Protein AF-A0A0M3DFN5-F1 (afdb_monomer)

Organism: NCBI:txid1629550

Solvent-accessible surface area (backbone atoms only — not comparable to full-atom values): 13882 Å² total; per-residue (Å²): 107,72,70,54,53,53,50,55,55,68,69,44,88,51,69,64,60,41,51,48,49,51,25,53,50,50,21,76,74,67,70,46,58,65,33,54,44,58,42,45,77,72,68,58,91,53,45,41,86,76,53,48,67,67,60,50,54,56,47,66,74,70,55,61,88,81,46,43,33,33,33,40,29,71,48,73,54,15,54,51,49,50,52,51,39,44,76,70,75,40,79,72,68,32,29,30,23,90,65,46,84,50,36,84,77,48,100,54,53,42,35,38,62,68,53,56,53,66,79,35,74,88,50,55,62,36,37,36,46,21,39,46,92,54,29,70,63,51,52,51,53,42,45,78,72,69,48,56,72,94,36,54,42,54,46,31,68,67,61,78,47,62,99,58,44,68,92,84,43,88,82,56,50,68,44,78,45,76,36,88,63,31,56,58,35,64,64,58,49,48,47,47,76,62,17,72,71,24,41,36,41,32,31,22,69,50,68,71,35,36,50,41,31,51,53,46,38,64,76,68,62,46,83,53,48,47,79,43,45,66,80,72,53,82,57,57,71,70,62,55,71,78,72,121

pLDDT: mean 88.23, std 10.34, range [49.59, 97.88]

Nearest PDB structures (foldseek):
  3e05-assembly1_A  TM=7.909E-01  e=3.051E-02  Geobacter metallireducens GS-15
  3mgg-assembly1_A  TM=6.264E-01  e=3.631E-03  Methanosarcina mazei
  3e05-assembly2_C  TM=7.198E-01  e=4.173E-02  Geobacter metallireducens GS-15
  5kn4-assembly1_B  TM=6.553E-01  e=1.352E-02  Thalictrum flavum subsp. glaucum
  3dh0-assembly1_A  TM=6.974E-01  e=6.886E-02  Aquifex aeolicus

Structure (mmCIF, N/CA/C/O backbone):
data_AF-A0A0M3DFN5-F1
#
_entry.id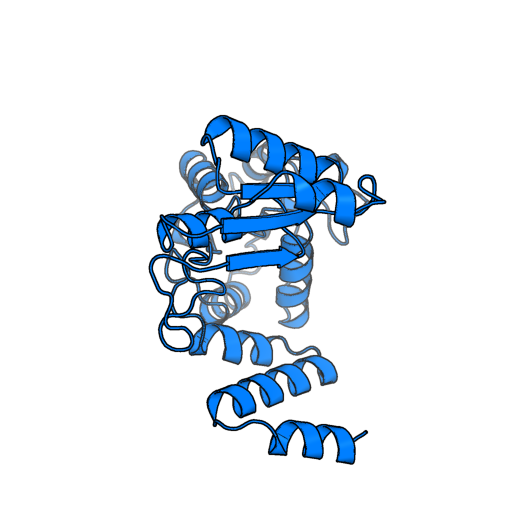   AF-A0A0M3DFN5-F1
#
loop_
_atom_site.group_PDB
_atom_site.id
_atom_site.type_symbol
_atom_site.label_atom_id
_atom_site.label_alt_id
_atom_site.label_comp_id
_atom_site.label_asym_id
_atom_site.label_entity_id
_atom_site.label_seq_id
_atom_site.pdbx_PDB_ins_code
_atom_site.Cartn_x
_atom_site.Cartn_y
_atom_site.Cartn_z
_atom_site.occupancy
_atom_site.B_iso_or_equiv
_atom_site.auth_seq_id
_atom_site.auth_comp_id
_atom_site.auth_asym_id
_atom_site.auth_atom_id
_atom_site.pdbx_PDB_model_num
ATOM 1 N N . MET A 1 1 ? 3.569 -31.462 -6.280 1.00 82.50 1 MET A N 1
ATOM 2 C CA . MET A 1 1 ? 3.393 -30.393 -5.273 1.00 82.50 1 MET A CA 1
ATOM 3 C C . MET A 1 1 ? 4.614 -30.231 -4.367 1.00 82.50 1 MET A C 1
ATOM 5 O O . MET A 1 1 ? 5.357 -29.294 -4.600 1.00 82.50 1 MET A O 1
ATOM 9 N N . ILE A 1 2 ? 4.902 -31.119 -3.398 1.00 91.50 2 ILE A N 1
ATOM 10 C CA . ILE A 1 2 ? 6.076 -30.940 -2.501 1.00 91.50 2 ILE A CA 1
ATOM 11 C C . ILE A 1 2 ? 7.403 -30.938 -3.277 1.00 91.50 2 ILE A C 1
ATOM 13 O O . ILE A 1 2 ? 8.203 -30.025 -3.118 1.00 91.50 2 ILE A O 1
ATOM 17 N N . LYS A 1 3 ? 7.596 -31.894 -4.197 1.00 94.94 3 LYS A N 1
ATOM 18 C CA . LYS A 1 3 ? 8.794 -31.951 -5.057 1.00 94.94 3 LYS A CA 1
ATOM 19 C C . LYS A 1 3 ? 8.989 -30.689 -5.909 1.00 94.94 3 LYS A C 1
ATOM 21 O O . LYS A 1 3 ? 10.120 -30.303 -6.179 1.00 94.94 3 LYS A O 1
ATOM 26 N N . ASP A 1 4 ? 7.898 -30.041 -6.317 1.00 95.50 4 ASP A N 1
ATOM 27 C CA . ASP A 1 4 ? 7.959 -28.807 -7.106 1.00 95.50 4 ASP A CA 1
ATOM 28 C C . ASP A 1 4 ? 8.393 -27.622 -6.237 1.00 95.50 4 ASP A C 1
ATOM 30 O O . ASP A 1 4 ? 9.232 -26.833 -6.665 1.00 95.50 4 ASP A O 1
ATOM 34 N N . LEU A 1 5 ? 7.889 -27.538 -4.999 1.00 95.06 5 LEU A N 1
ATOM 35 C CA . LEU A 1 5 ? 8.304 -26.530 -4.017 1.00 95.06 5 LEU A CA 1
ATOM 36 C C . LEU A 1 5 ? 9.780 -26.691 -3.634 1.00 95.06 5 LEU A C 1
ATOM 38 O O . LEU A 1 5 ? 10.516 -25.709 -3.604 1.00 95.06 5 LEU A O 1
ATOM 42 N N . GLU A 1 6 ? 10.235 -27.926 -3.411 1.00 95.12 6 GLU A N 1
ATOM 43 C CA . GLU A 1 6 ? 11.650 -28.221 -3.163 1.00 95.12 6 GLU A CA 1
ATOM 44 C C . GLU A 1 6 ? 12.529 -27.829 -4.351 1.00 95.12 6 GLU A C 1
ATOM 46 O O . GLU A 1 6 ? 13.610 -27.270 -4.161 1.00 95.12 6 GLU A O 1
ATOM 51 N N . ARG A 1 7 ? 12.069 -28.103 -5.579 1.00 96.62 7 ARG A N 1
ATOM 52 C CA . ARG A 1 7 ? 12.782 -27.711 -6.797 1.00 96.62 7 ARG A CA 1
ATOM 53 C C . ARG A 1 7 ? 12.938 -26.195 -6.872 1.00 96.62 7 ARG A C 1
ATOM 55 O O . ARG A 1 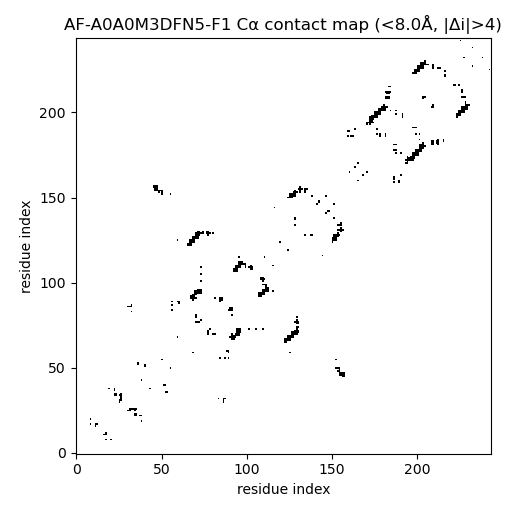7 ? 14.057 -25.734 -7.059 1.00 96.62 7 ARG A O 1
ATOM 62 N N . VAL A 1 8 ? 11.855 -25.435 -6.680 1.00 95.69 8 VAL A N 1
ATOM 63 C CA . VAL A 1 8 ? 11.902 -23.962 -6.673 1.00 95.69 8 VAL A CA 1
ATOM 64 C C . VAL A 1 8 ? 12.859 -23.459 -5.593 1.00 95.69 8 VAL A C 1
ATOM 66 O O . VAL A 1 8 ? 13.757 -22.683 -5.900 1.00 95.69 8 VAL A O 1
ATOM 69 N N . TYR A 1 9 ? 12.739 -23.957 -4.360 1.00 96.44 9 TYR A N 1
ATOM 70 C CA . TYR A 1 9 ? 13.593 -23.545 -3.243 1.00 96.44 9 TYR A CA 1
ATOM 71 C C . TYR A 1 9 ? 15.088 -23.777 -3.514 1.00 96.44 9 TYR A C 1
ATOM 73 O O . TYR A 1 9 ? 15.925 -22.938 -3.181 1.00 96.44 9 TYR A O 1
ATOM 81 N N . ARG A 1 10 ? 15.439 -24.905 -4.145 1.00 95.94 10 ARG A N 1
ATOM 82 C CA . ARG A 1 10 ? 16.828 -25.226 -4.513 1.00 95.94 10 ARG A CA 1
ATOM 83 C C . ARG A 1 10 ? 17.377 -24.342 -5.633 1.00 95.94 10 ARG A C 1
ATOM 85 O O . ARG A 1 10 ? 18.591 -24.191 -5.707 1.00 95.94 10 ARG A O 1
ATOM 92 N N . CYS A 1 11 ? 16.517 -23.781 -6.483 1.00 96.75 11 CYS A N 1
ATOM 93 C CA . CYS A 1 11 ? 16.918 -22.859 -7.548 1.00 96.75 11 CYS A CA 1
ATOM 94 C C . CYS A 1 11 ? 17.204 -21.436 -7.046 1.00 96.75 11 CYS A C 1
ATOM 96 O O . CYS A 1 11 ? 17.828 -20.669 -7.770 1.00 96.75 11 CYS A O 1
ATOM 98 N N . LEU A 1 12 ? 16.767 -21.074 -5.836 1.00 96.38 12 LEU A N 1
ATOM 99 C CA . LEU A 1 12 ? 17.070 -19.771 -5.245 1.00 96.38 12 LEU A CA 1
ATOM 100 C C . LEU A 1 12 ? 18.551 -19.726 -4.836 1.00 96.38 12 LEU A C 1
ATOM 102 O O . LEU A 1 12 ? 19.035 -20.615 -4.128 1.00 96.38 12 LEU A O 1
ATOM 106 N N . CYS A 1 13 ? 19.274 -18.710 -5.302 1.00 92.81 13 CYS A N 1
ATOM 107 C CA . CYS A 1 13 ? 20.729 -18.635 -5.163 1.00 92.81 13 CYS A CA 1
ATOM 108 C C . CYS A 1 13 ? 21.167 -18.240 -3.748 1.00 92.81 13 CYS A C 1
ATOM 110 O O . CYS A 1 13 ? 22.063 -18.862 -3.178 1.00 92.81 13 CYS A O 1
ATOM 112 N N . ASP A 1 14 ? 20.523 -17.231 -3.173 1.00 92.50 14 ASP A N 1
ATOM 113 C CA . ASP A 1 14 ? 20.918 -16.601 -1.916 1.00 92.50 14 ASP A CA 1
ATOM 114 C C . ASP A 1 14 ? 19.974 -16.952 -0.746 1.00 92.50 14 ASP A C 1
ATOM 116 O O . ASP A 1 14 ? 18.916 -17.571 -0.913 1.00 92.50 14 ASP A O 1
ATOM 120 N N . LEU A 1 15 ? 20.407 -16.621 0.475 1.00 94.12 15 LEU A N 1
ATOM 121 C CA . LEU A 1 15 ? 19.648 -16.890 1.702 1.00 94.12 15 LEU A CA 1
ATOM 122 C C . LEU A 1 15 ? 18.411 -15.996 1.828 1.00 94.12 15 LEU A C 1
ATOM 124 O O . LEU A 1 15 ? 17.386 -16.460 2.319 1.00 94.12 15 LEU A O 1
ATOM 128 N N . GLU A 1 16 ? 18.487 -14.752 1.365 1.00 93.38 16 GLU A N 1
ATOM 129 C CA . GLU A 1 16 ? 17.394 -13.785 1.452 1.00 93.38 16 GLU A CA 1
ATOM 130 C C . GLU A 1 16 ? 16.192 -14.235 0.617 1.00 93.38 16 GLU A C 1
ATOM 132 O O . GLU A 1 16 ? 15.099 -14.418 1.153 1.00 93.38 16 GLU A O 1
ATOM 137 N N . SER A 1 17 ? 16.406 -14.562 -0.654 1.00 93.56 17 SER A N 1
ATOM 138 C CA . SER A 1 17 ? 15.399 -15.122 -1.553 1.00 93.56 17 SER A CA 1
ATOM 139 C C . SER A 1 17 ? 14.749 -16.381 -0.967 1.00 93.56 17 SER A C 1
ATOM 141 O O . SER A 1 17 ? 13.530 -16.558 -1.044 1.00 93.56 17 SER A O 1
ATOM 143 N N . LYS A 1 18 ? 15.543 -17.260 -0.335 1.00 96.38 18 LYS A N 1
ATOM 144 C CA . LYS A 1 18 ? 15.046 -18.475 0.335 1.00 96.38 18 LYS A CA 1
ATOM 145 C C . LYS A 1 18 ? 14.162 -18.157 1.535 1.00 96.38 18 LYS A C 1
ATOM 147 O O . LYS A 1 18 ?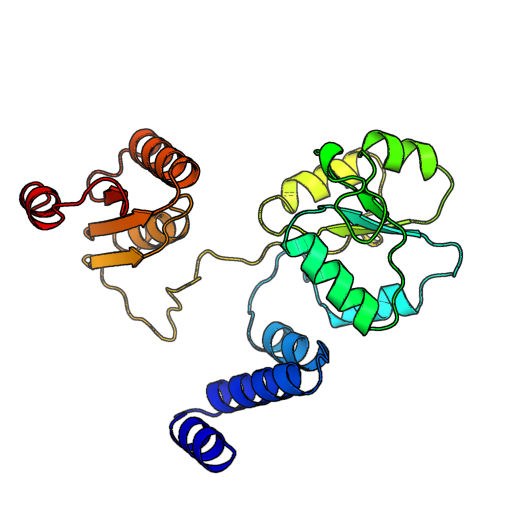 13.122 -18.795 1.702 1.00 96.38 18 LYS A O 1
ATOM 152 N N . GLU A 1 19 ? 14.552 -17.198 2.364 1.00 96.50 19 GLU A N 1
ATOM 153 C CA . GLU A 1 19 ? 13.768 -16.767 3.521 1.00 96.50 19 GLU A CA 1
ATOM 154 C C . GLU A 1 19 ? 12.459 -16.087 3.104 1.00 96.50 19 GLU A C 1
ATOM 156 O O . GLU A 1 19 ? 11.404 -16.404 3.663 1.00 96.50 19 GLU A O 1
ATOM 161 N N . ILE A 1 20 ? 12.497 -15.220 2.087 1.00 95.69 20 ILE A N 1
ATOM 162 C CA . ILE A 1 20 ? 11.305 -14.585 1.507 1.00 95.69 20 ILE A CA 1
ATOM 163 C C . ILE A 1 20 ? 10.348 -15.653 0.975 1.00 95.69 20 ILE A C 1
ATOM 165 O O . ILE A 1 20 ? 9.158 -15.644 1.303 1.00 95.69 20 ILE A O 1
ATOM 169 N N . PHE A 1 21 ? 10.861 -16.620 0.208 1.00 96.69 21 PHE A N 1
ATOM 170 C CA . PHE A 1 21 ? 10.056 -17.711 -0.337 1.00 96.69 21 PHE A CA 1
ATOM 171 C C . PHE A 1 21 ? 9.384 -18.543 0.761 1.00 96.69 21 PHE A C 1
ATOM 173 O O . PHE A 1 21 ? 8.183 -18.802 0.683 1.00 96.69 21 PHE A O 1
ATOM 180 N N . LEU A 1 22 ? 10.125 -18.941 1.800 1.00 96.81 22 LEU A N 1
ATOM 181 C CA . LEU A 1 22 ? 9.575 -19.742 2.897 1.00 96.81 22 LEU A CA 1
ATOM 182 C C . LEU A 1 22 ? 8.521 -18.977 3.701 1.00 96.81 22 LEU A C 1
ATOM 184 O O . LEU A 1 22 ? 7.480 -19.545 4.029 1.00 96.81 22 LEU A O 1
ATOM 188 N N . ASN A 1 23 ? 8.746 -17.694 3.993 1.00 97.06 23 ASN A N 1
ATOM 189 C CA . ASN A 1 23 ? 7.738 -16.862 4.647 1.00 97.06 23 ASN A CA 1
ATOM 190 C C . ASN A 1 23 ? 6.479 -16.730 3.773 1.00 97.06 23 ASN A C 1
ATOM 192 O O . ASN A 1 23 ? 5.369 -16.957 4.255 1.00 97.06 23 ASN A O 1
ATOM 196 N N . ARG A 1 24 ? 6.629 -16.463 2.468 1.00 96.12 24 ARG A N 1
ATOM 197 C CA . ARG A 1 24 ? 5.483 -16.364 1.552 1.00 96.12 24 ARG A CA 1
ATOM 198 C C . ARG A 1 24 ? 4.717 -17.682 1.437 1.00 96.12 24 ARG A C 1
ATOM 200 O O . ARG A 1 24 ? 3.488 -17.671 1.416 1.00 96.12 24 ARG A O 1
ATOM 207 N N . LEU A 1 25 ? 5.421 -18.812 1.400 1.00 95.75 25 LEU A N 1
ATOM 208 C CA . LEU A 1 25 ? 4.809 -20.139 1.391 1.00 95.75 25 LEU A CA 1
ATOM 209 C C . LEU A 1 25 ? 4.030 -20.406 2.685 1.00 95.75 25 LEU A C 1
ATOM 211 O O . LEU A 1 25 ? 2.883 -20.842 2.623 1.00 95.75 25 LEU A O 1
ATOM 215 N N . ASN A 1 26 ? 4.618 -20.104 3.846 1.00 95.56 26 ASN A N 1
ATOM 216 C CA . ASN A 1 26 ? 3.945 -20.265 5.133 1.00 95.56 26 ASN A CA 1
ATOM 217 C C . ASN A 1 26 ? 2.696 -19.385 5.243 1.00 95.56 26 ASN A C 1
ATOM 219 O O . ASN A 1 26 ? 1.662 -19.865 5.707 1.00 95.56 26 ASN A O 1
ATOM 223 N N . TYR A 1 27 ? 2.748 -18.138 4.764 1.00 93.12 27 TYR A N 1
ATOM 224 C CA . TYR A 1 27 ? 1.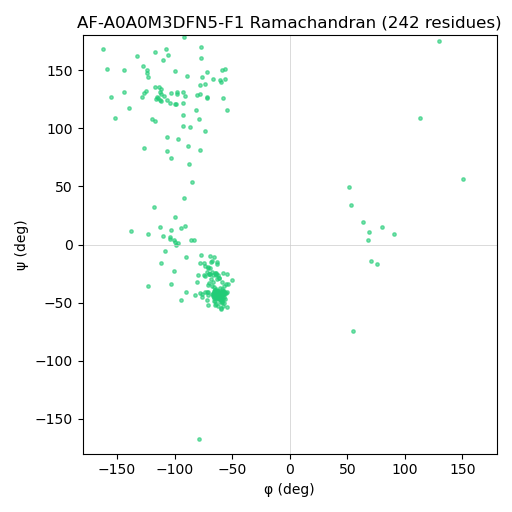563 -17.286 4.666 1.00 93.12 27 TYR A CA 1
ATOM 225 C C . TYR A 1 27 ? 0.480 -17.925 3.789 1.00 93.12 27 TYR A C 1
ATOM 227 O O . TYR A 1 27 ? -0.656 -18.051 4.227 1.00 93.12 27 TYR A O 1
ATOM 235 N N . ASN A 1 28 ? 0.825 -18.404 2.590 1.00 92.19 28 ASN A N 1
ATOM 236 C CA . ASN A 1 28 ? -0.154 -19.017 1.686 1.00 92.19 28 ASN A CA 1
ATOM 237 C C . ASN A 1 28 ? -0.826 -20.271 2.282 1.00 92.19 28 ASN A C 1
ATOM 239 O O . ASN A 1 28 ? -1.958 -20.580 1.923 1.00 92.19 28 ASN A O 1
ATOM 243 N N . ILE A 1 29 ? -0.137 -21.002 3.166 1.00 92.69 29 ILE A N 1
ATOM 244 C CA . ILE A 1 29 ? -0.679 -22.195 3.836 1.00 92.69 29 ILE A CA 1
ATOM 245 C C . ILE A 1 29 ? -1.542 -21.817 5.045 1.00 92.69 29 ILE A C 1
ATOM 247 O O . ILE A 1 29 ? -2.584 -22.425 5.274 1.00 92.69 29 ILE A O 1
ATOM 251 N N . THR A 1 30 ? -1.084 -20.859 5.849 1.00 91.06 30 THR A N 1
ATOM 252 C CA . THR A 1 30 ? -1.656 -20.584 7.179 1.00 91.06 30 THR A CA 1
ATOM 253 C C . THR A 1 30 ? -2.603 -19.387 7.207 1.00 91.06 30 THR A C 1
ATOM 255 O O . THR A 1 30 ? -3.413 -19.280 8.122 1.00 91.06 30 THR A O 1
ATOM 258 N N . GLY A 1 31 ? -2.484 -18.468 6.247 1.00 84.94 31 GLY A N 1
ATOM 259 C CA . GLY A 1 31 ? -3.091 -17.137 6.290 1.00 84.94 31 GLY A CA 1
ATOM 260 C C . GLY A 1 31 ? -2.493 -16.211 7.359 1.00 84.94 31 GLY A C 1
ATOM 261 O O . GLY A 1 31 ? -2.980 -15.097 7.532 1.00 84.94 31 GLY A O 1
ATOM 262 N N . ASP A 1 32 ? -1.458 -16.646 8.088 1.00 85.25 32 ASP A N 1
ATOM 263 C CA . ASP A 1 32 ? -0.889 -15.895 9.206 1.00 85.25 32 ASP A CA 1
ATOM 264 C C . ASP A 1 32 ? 0.017 -14.771 8.693 1.00 85.25 32 ASP A C 1
ATOM 266 O O . ASP A 1 32 ? 1.122 -14.996 8.183 1.00 85.25 32 ASP A O 1
ATOM 270 N N . PHE A 1 33 ? -0.457 -13.535 8.833 1.00 85.88 33 PHE A N 1
ATOM 271 C CA . PHE A 1 33 ? 0.238 -12.352 8.339 1.00 85.88 33 PHE A CA 1
ATOM 272 C C . PHE A 1 33 ? 1.594 -12.099 8.993 1.00 85.88 33 PHE A C 1
ATOM 274 O O . PHE A 1 33 ? 2.395 -11.386 8.391 1.00 85.88 33 PHE A O 1
ATOM 281 N N . LYS A 1 34 ? 1.922 -12.733 10.130 1.00 85.06 34 LYS A N 1
ATOM 282 C CA . LYS A 1 34 ? 3.260 -12.603 10.731 1.00 85.06 34 LYS A CA 1
ATOM 283 C C . LYS A 1 34 ? 4.376 -12.948 9.743 1.00 85.06 34 LYS A C 1
ATOM 285 O O . LYS A 1 34 ? 5.437 -12.341 9.780 1.00 85.06 34 LYS A O 1
ATOM 290 N N . TYR A 1 35 ? 4.143 -13.902 8.835 1.00 91.38 35 TYR A N 1
ATOM 291 C CA . TYR A 1 35 ? 5.142 -14.288 7.840 1.00 91.38 35 TYR A CA 1
ATOM 292 C C . TYR A 1 35 ? 5.351 -13.193 6.787 1.00 91.38 35 TYR A C 1
ATOM 294 O O . TYR A 1 35 ? 6.469 -13.002 6.320 1.00 91.38 35 TYR A O 1
ATOM 302 N N . ILE A 1 36 ? 4.306 -12.440 6.436 1.00 89.50 36 ILE A N 1
ATOM 303 C CA . ILE A 1 36 ? 4.444 -11.262 5.573 1.00 89.50 36 ILE A CA 1
ATOM 304 C C . ILE A 1 36 ? 5.148 -10.136 6.331 1.00 89.50 36 ILE A C 1
ATOM 306 O O . ILE A 1 36 ? 6.075 -9.544 5.786 1.00 89.50 36 ILE A O 1
ATOM 310 N N . SER A 1 37 ? 4.787 -9.896 7.596 1.00 83.69 37 SER A N 1
ATOM 311 C CA . SER A 1 37 ? 5.472 -8.913 8.444 1.00 83.69 37 SER A CA 1
ATOM 312 C C . SER A 1 37 ? 6.966 -9.216 8.574 1.00 83.69 37 SER A C 1
ATOM 314 O O . SER A 1 37 ? 7.766 -8.316 8.375 1.00 83.69 37 SER A O 1
ATOM 316 N N . ASN A 1 38 ? 7.366 -10.481 8.752 1.00 88.12 38 ASN A N 1
ATOM 317 C CA . ASN A 1 38 ? 8.781 -10.877 8.772 1.00 88.12 38 ASN A CA 1
ATOM 318 C C . ASN A 1 38 ? 9.541 -10.481 7.495 1.00 88.12 38 ASN A C 1
ATOM 320 O O . ASN A 1 38 ? 10.727 -10.169 7.567 1.00 88.12 38 ASN A O 1
ATOM 324 N N . ILE A 1 39 ? 8.885 -10.532 6.328 1.00 90.12 39 ILE A N 1
ATOM 325 C CA . ILE A 1 39 ? 9.488 -10.091 5.063 1.00 90.12 39 ILE A CA 1
ATOM 326 C C . ILE A 1 39 ? 9.604 -8.566 5.065 1.00 90.12 39 ILE A C 1
ATOM 328 O O . ILE A 1 39 ? 10.682 -8.030 4.821 1.00 90.12 39 ILE A O 1
ATOM 332 N N . VAL A 1 40 ? 8.499 -7.875 5.351 1.00 84.50 40 VAL A N 1
ATOM 333 C CA . VAL A 1 40 ? 8.424 -6.411 5.287 1.00 84.50 40 VAL A CA 1
ATOM 334 C C . VAL A 1 40 ? 9.383 -5.769 6.287 1.00 84.50 40 VAL A C 1
ATOM 336 O O . VAL A 1 40 ? 10.236 -4.986 5.886 1.00 84.50 40 VAL A O 1
ATOM 339 N N . ASP A 1 41 ? 9.308 -6.152 7.561 1.00 80.31 41 ASP A N 1
ATOM 340 C CA . ASP A 1 41 ? 10.096 -5.559 8.646 1.00 80.31 41 ASP A CA 1
ATOM 341 C C . ASP A 1 41 ? 11.608 -5.799 8.472 1.00 80.31 41 ASP A C 1
ATOM 343 O O . ASP A 1 41 ? 12.417 -5.011 8.962 1.00 80.31 41 ASP A O 1
ATOM 347 N N . LYS A 1 42 ? 12.009 -6.873 7.773 1.00 85.50 42 LYS A N 1
ATOM 348 C CA . LYS A 1 42 ? 13.422 -7.206 7.542 1.00 85.50 42 LYS A CA 1
ATOM 349 C C . LYS A 1 42 ? 13.999 -6.579 6.272 1.00 85.50 42 LYS A C 1
ATOM 351 O O . LYS A 1 42 ? 15.152 -6.153 6.296 1.00 85.50 42 LYS A O 1
ATOM 356 N N . TYR A 1 43 ? 13.241 -6.558 5.176 1.00 83.62 43 TYR A N 1
ATOM 357 C CA . TYR A 1 43 ? 13.779 -6.252 3.842 1.00 83.62 43 TYR A CA 1
ATOM 358 C C . TYR A 1 43 ? 13.295 -4.923 3.255 1.00 83.62 43 TYR A C 1
ATOM 360 O O . TYR A 1 43 ? 13.918 -4.401 2.331 1.00 83.62 43 TYR A O 1
ATOM 368 N N . VAL A 1 44 ? 12.227 -4.325 3.788 1.00 78.31 44 VAL A N 1
ATOM 369 C CA . VAL A 1 44 ? 11.751 -3.017 3.320 1.00 78.31 44 VAL A CA 1
ATOM 370 C C . VAL A 1 44 ? 12.498 -1.922 4.079 1.00 78.31 44 VAL A C 1
ATOM 372 O O . VAL A 1 44 ? 12.211 -1.615 5.231 1.00 78.31 44 VAL A O 1
ATOM 375 N N . GLN A 1 45 ? 13.499 -1.336 3.419 1.00 61.53 45 GLN A N 1
ATOM 376 C CA . GLN A 1 45 ? 14.497 -0.470 4.058 1.00 61.53 45 GLN A CA 1
ATOM 377 C C . GLN A 1 45 ? 13.958 0.900 4.510 1.00 61.53 45 GLN A C 1
ATOM 379 O O . GLN A 1 45 ? 14.592 1.550 5.344 1.00 61.53 45 GLN A O 1
ATOM 384 N N . LYS A 1 46 ? 12.826 1.374 3.965 1.00 63.66 46 LYS A N 1
ATOM 385 C CA . LYS A 1 46 ? 12.272 2.707 4.257 1.00 63.66 46 LYS A CA 1
ATOM 386 C C . LYS A 1 46 ? 10.751 2.748 4.113 1.00 63.66 46 LYS A C 1
ATOM 388 O O . LYS A 1 46 ? 10.219 2.769 3.006 1.00 63.66 46 LYS A O 1
ATOM 393 N N . ILE A 1 47 ? 10.066 2.847 5.244 1.00 63.34 47 ILE A N 1
ATOM 394 C CA . ILE A 1 47 ? 8.670 3.285 5.310 1.00 63.34 47 ILE A CA 1
ATOM 395 C C . ILE A 1 47 ? 8.682 4.640 6.016 1.00 63.34 47 ILE A C 1
ATOM 397 O O . ILE A 1 47 ? 9.369 4.804 7.033 1.00 63.34 47 ILE A O 1
ATOM 401 N N . SER A 1 48 ? 7.967 5.630 5.482 1.00 59.66 48 SER A N 1
ATOM 402 C CA . SER A 1 48 ? 7.831 6.919 6.158 1.00 59.66 48 SER A CA 1
ATOM 403 C C . SER A 1 48 ? 7.253 6.728 7.572 1.00 59.66 48 SER A C 1
ATOM 405 O O . SER A 1 48 ? 6.549 5.760 7.866 1.00 59.66 48 SER A O 1
ATOM 407 N N . ASN A 1 49 ? 7.604 7.628 8.495 1.00 59.97 49 ASN A N 1
ATOM 408 C CA . ASN A 1 49 ? 7.143 7.623 9.893 1.00 59.97 49 ASN A CA 1
ATOM 409 C C . ASN A 1 49 ? 7.550 6.422 10.771 1.00 59.97 49 ASN A C 1
ATOM 411 O O . ASN A 1 49 ? 6.960 6.233 11.835 1.00 59.97 49 ASN A O 1
ATOM 415 N N . ASN A 1 50 ? 8.581 5.645 10.403 1.00 66.94 50 ASN A N 1
ATOM 416 C CA . ASN A 1 50 ? 9.044 4.479 11.182 1.00 66.94 50 ASN A CA 1
ATOM 417 C C . ASN A 1 50 ? 7.906 3.486 11.502 1.00 66.94 50 ASN A C 1
ATOM 419 O O . ASN A 1 50 ? 7.879 2.883 12.588 1.00 66.94 50 ASN A O 1
ATOM 423 N N . PHE A 1 51 ? 6.947 3.362 10.578 1.00 75.94 51 PHE A N 1
ATOM 424 C CA . PHE A 1 51 ? 5.828 2.442 10.710 1.00 75.94 51 PHE A CA 1
ATOM 425 C C . PHE A 1 51 ? 6.331 1.000 10.826 1.00 75.94 51 PHE A C 1
ATOM 427 O O . PHE A 1 51 ? 7.281 0.597 10.160 1.00 75.94 51 PHE A O 1
ATOM 434 N N . SER A 1 52 ? 5.693 0.231 11.703 1.00 77.81 52 SER A N 1
ATOM 435 C CA . SER A 1 52 ? 5.994 -1.179 11.930 1.00 77.81 52 SER A CA 1
ATOM 436 C C . SER A 1 52 ? 4.692 -1.910 12.209 1.00 77.81 52 SER A C 1
ATOM 438 O O . SER A 1 52 ? 3.898 -1.485 13.059 1.00 77.81 52 SER A O 1
ATOM 440 N N . TRP A 1 53 ? 4.497 -3.027 11.512 1.00 80.06 53 TRP A N 1
ATOM 441 C CA . TRP A 1 53 ? 3.328 -3.882 11.688 1.00 80.06 53 TRP A CA 1
ATOM 442 C C . TRP A 1 53 ? 3.261 -4.456 13.100 1.00 80.06 53 TRP A C 1
ATOM 444 O O . TRP A 1 53 ? 2.196 -4.463 13.715 1.00 80.06 53 TRP A O 1
ATOM 454 N N . GLU A 1 54 ? 4.405 -4.855 13.657 1.00 80.19 54 GLU A N 1
ATOM 455 C CA . GLU A 1 54 ? 4.504 -5.311 15.042 1.00 80.19 54 GLU A CA 1
ATOM 456 C C . GLU A 1 54 ? 4.062 -4.220 16.031 1.00 80.19 54 GLU A C 1
ATOM 458 O O . GLU A 1 54 ? 3.257 -4.478 16.933 1.00 80.19 54 GLU A O 1
ATOM 463 N N . LYS A 1 55 ? 4.519 -2.973 15.846 1.00 80.81 55 LYS A N 1
ATOM 464 C CA . LYS A 1 55 ? 4.103 -1.846 16.700 1.00 80.81 55 LYS A CA 1
ATOM 465 C C . LYS A 1 55 ? 2.605 -1.569 16.589 1.00 80.81 55 LYS A C 1
ATOM 467 O O . LYS A 1 55 ? 1.955 -1.383 17.614 1.00 80.81 55 LYS A O 1
ATOM 472 N N . LEU A 1 56 ? 2.053 -1.581 15.374 1.00 85.94 56 LEU A N 1
ATOM 473 C CA . LEU A 1 56 ? 0.619 -1.399 15.140 1.00 85.94 56 LEU A CA 1
ATOM 474 C C . LEU A 1 56 ? -0.207 -2.480 15.849 1.00 85.94 56 LEU A C 1
ATOM 476 O O . LEU A 1 56 ? -1.087 -2.172 16.654 1.00 85.94 56 LEU A O 1
ATOM 480 N N . ILE A 1 57 ? 0.100 -3.750 15.576 1.00 87.75 57 ILE A N 1
ATOM 481 C CA . ILE A 1 57 ? -0.637 -4.899 16.110 1.00 87.75 57 ILE A CA 1
ATOM 482 C C . ILE A 1 57 ? -0.499 -4.956 17.634 1.00 87.75 57 ILE A C 1
ATOM 484 O O . ILE A 1 57 ? -1.495 -5.151 18.333 1.00 87.75 57 ILE A O 1
ATOM 488 N N . SER A 1 58 ? 0.709 -4.764 18.174 1.00 86.25 58 SER A N 1
ATOM 489 C CA . SER A 1 58 ? 0.933 -4.763 19.625 1.00 86.25 58 SER A CA 1
ATOM 490 C C . SER A 1 58 ? 0.196 -3.617 20.311 1.00 86.25 58 SER A C 1
ATOM 492 O O . SER A 1 58 ? -0.415 -3.842 21.355 1.00 86.25 58 SER A O 1
ATOM 494 N N . ARG A 1 59 ? 0.169 -2.413 19.724 1.00 87.44 59 ARG A N 1
ATOM 495 C CA . ARG A 1 59 ? -0.639 -1.315 20.252 1.00 87.44 59 ARG A CA 1
ATOM 496 C C . ARG A 1 59 ? -2.107 -1.705 20.277 1.00 87.44 59 ARG A C 1
ATOM 498 O O . ARG A 1 59 ? -2.711 -1.639 21.341 1.00 87.44 59 ARG A O 1
ATOM 505 N N . MET A 1 60 ? -2.661 -2.103 19.133 1.00 90.06 60 MET A N 1
ATOM 506 C CA . MET A 1 60 ? -4.088 -2.397 18.973 1.00 90.06 60 MET A CA 1
ATOM 507 C C . MET A 1 60 ? -4.567 -3.549 19.860 1.00 90.06 60 MET A C 1
ATOM 509 O O . MET A 1 60 ? -5.711 -3.538 20.293 1.00 90.06 60 MET A O 1
ATOM 513 N N . LYS A 1 61 ? -3.703 -4.513 20.194 1.00 90.06 6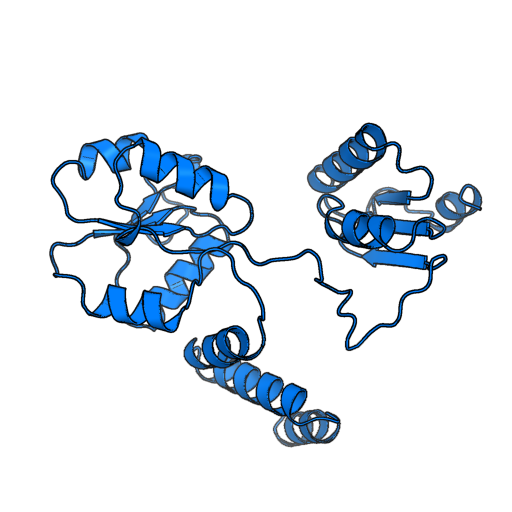1 LYS A N 1
ATOM 514 C CA . LYS A 1 61 ? -4.021 -5.571 21.170 1.00 90.06 61 LYS A CA 1
ATOM 515 C C . LYS A 1 61 ? -4.077 -5.084 22.620 1.00 90.06 61 LYS A C 1
ATOM 517 O O . LYS A 1 61 ? -4.710 -5.734 23.443 1.00 90.06 61 LYS A O 1
ATOM 522 N N . ASN A 1 62 ? -3.401 -3.981 22.934 1.00 89.50 62 ASN A N 1
ATOM 523 C CA . ASN A 1 62 ? -3.257 -3.451 24.291 1.00 89.50 62 ASN A CA 1
ATOM 524 C C . ASN A 1 62 ? -4.038 -2.144 24.517 1.00 89.50 62 ASN A C 1
ATOM 526 O O . ASN A 1 62 ? -3.864 -1.499 25.554 1.00 89.50 62 ASN A O 1
ATOM 530 N N . ILE A 1 63 ? -4.858 -1.699 23.558 1.00 88.38 63 ILE A N 1
ATOM 531 C CA . ILE A 1 63 ? -5.716 -0.532 23.781 1.00 88.38 63 ILE A CA 1
ATOM 532 C C . ILE A 1 63 ? -6.864 -0.886 24.742 1.00 88.38 63 ILE A C 1
ATOM 534 O O . ILE A 1 63 ? -7.340 -2.021 24.740 1.00 88.38 63 ILE A O 1
ATOM 538 N N . PRO A 1 64 ? -7.335 0.074 25.555 1.00 87.19 64 PRO A N 1
ATOM 539 C CA . PRO A 1 64 ? -8.534 -0.109 26.368 1.00 87.19 64 PRO A CA 1
ATOM 540 C C . PRO A 1 64 ? -9.750 -0.498 25.517 1.00 87.19 64 PRO A C 1
ATOM 542 O O . PRO A 1 64 ? -9.918 0.058 24.433 1.00 87.19 64 PRO A O 1
ATOM 545 N N . ASN A 1 65 ? -10.620 -1.379 26.022 1.00 82.81 65 ASN A N 1
ATOM 546 C CA . ASN A 1 65 ? -11.792 -1.894 25.294 1.00 82.81 65 ASN A CA 1
ATOM 547 C C . ASN A 1 65 ? -12.766 -0.801 24.816 1.00 82.81 65 ASN A C 1
ATOM 549 O O . ASN A 1 65 ? -13.511 -1.019 23.867 1.00 82.81 65 ASN A O 1
ATOM 553 N N . GLU A 1 66 ? -12.792 0.365 25.467 1.00 85.69 66 GLU A N 1
ATOM 554 C CA . GLU A 1 66 ? -13.599 1.510 25.036 1.00 85.69 66 GLU A CA 1
ATOM 555 C C . GLU A 1 66 ? -13.000 2.282 23.847 1.00 85.69 66 GLU A C 1
ATOM 557 O O . GLU A 1 66 ? -13.650 3.171 23.296 1.00 85.69 66 GLU A O 1
ATOM 562 N N . THR A 1 67 ? -11.759 1.968 23.467 1.00 89.94 67 THR A N 1
ATOM 563 C CA . THR A 1 67 ? -11.057 2.605 22.351 1.00 89.94 67 THR A CA 1
ATOM 564 C C . THR A 1 67 ? -11.554 2.042 21.039 1.00 89.94 67 THR A C 1
ATOM 566 O O . THR A 1 67 ? -11.581 0.831 20.835 1.00 89.94 67 THR A O 1
ATOM 569 N N . LYS A 1 68 ? -11.908 2.941 20.132 1.00 91.56 68 LYS A N 1
ATOM 570 C CA . LYS A 1 68 ? -12.443 2.583 18.829 1.00 91.56 68 LYS A CA 1
ATOM 571 C C . LYS A 1 68 ? -11.328 2.503 17.799 1.00 91.56 68 LYS A C 1
ATOM 573 O O . LYS A 1 68 ? -10.513 3.421 17.705 1.00 91.56 68 LYS A O 1
ATOM 578 N N . ILE A 1 69 ? -11.296 1.414 17.039 1.00 94.75 69 ILE A N 1
ATOM 579 C CA . ILE A 1 69 ? -10.324 1.198 15.967 1.00 94.75 69 ILE A CA 1
ATOM 580 C C . ILE A 1 69 ? -10.979 1.522 14.633 1.00 94.75 69 ILE A C 1
ATOM 582 O O . ILE A 1 69 ? -11.963 0.897 14.233 1.00 94.75 69 ILE A O 1
ATOM 586 N N . VAL A 1 70 ? -10.388 2.478 13.928 1.00 95.81 70 VAL A N 1
ATOM 587 C CA . VAL A 1 70 ? -10.856 2.951 12.628 1.00 95.81 70 VAL A CA 1
ATOM 588 C C . VAL A 1 70 ? -9.796 2.656 11.580 1.00 95.81 70 VAL A C 1
ATOM 590 O O . VAL A 1 70 ? -8.615 2.927 11.798 1.00 95.81 70 VAL A O 1
ATOM 593 N N . ILE A 1 71 ? -10.213 2.151 10.421 1.00 97.50 71 ILE A N 1
ATOM 594 C CA . ILE A 1 71 ? -9.366 2.177 9.226 1.00 97.50 71 ILE A CA 1
ATOM 595 C C . ILE A 1 71 ? -9.792 3.358 8.356 1.00 97.50 71 ILE A C 1
ATOM 597 O O . ILE A 1 71 ? -10.943 3.423 7.931 1.00 97.50 71 ILE A O 1
ATOM 601 N N . TYR A 1 72 ? -8.883 4.293 8.083 1.00 97.31 72 TYR A N 1
ATOM 602 C CA . TYR A 1 72 ? -9.142 5.408 7.172 1.00 97.31 72 TYR A CA 1
ATOM 603 C C . TYR A 1 72 ? -8.696 5.034 5.756 1.00 97.31 72 TYR A C 1
ATOM 605 O O . TYR A 1 72 ? -7.504 4.921 5.489 1.00 97.31 72 TYR A O 1
ATOM 613 N N . GLY A 1 73 ? -9.656 4.868 4.853 1.00 97.00 73 GLY A N 1
ATOM 614 C CA . GLY A 1 73 ? -9.504 4.323 3.509 1.00 97.00 73 GLY A CA 1
ATOM 615 C C . GLY A 1 73 ? -10.231 2.985 3.410 1.00 97.00 73 GLY A C 1
ATOM 616 O O . GLY A 1 73 ? -9.782 1.991 3.969 1.00 97.00 73 GLY A O 1
ATOM 617 N N . ALA A 1 74 ? -11.347 2.951 2.686 1.00 96.81 74 ALA A N 1
ATOM 618 C CA . ALA A 1 74 ? -12.150 1.757 2.419 1.00 96.81 74 ALA A CA 1
ATOM 619 C C . ALA A 1 74 ? -11.862 1.177 1.019 1.00 96.81 74 ALA A C 1
ATOM 621 O O . ALA A 1 74 ? -12.712 0.513 0.426 1.00 96.81 74 ALA A O 1
ATOM 622 N N . GLY A 1 75 ? -10.680 1.452 0.458 1.00 94.88 75 GLY A N 1
ATOM 623 C CA . GLY A 1 75 ? -10.200 0.879 -0.802 1.00 94.88 75 GLY A CA 1
ATOM 624 C C . GLY A 1 75 ? -9.651 -0.545 -0.646 1.00 94.88 75 GLY A C 1
ATOM 625 O O . GLY A 1 75 ? -9.824 -1.179 0.392 1.00 94.88 75 GLY A O 1
ATOM 626 N N . GLY A 1 76 ? -8.955 -1.043 -1.673 1.00 92.62 76 GLY A N 1
ATOM 627 C CA . GLY A 1 76 ? -8.361 -2.388 -1.650 1.00 92.62 76 GLY A CA 1
ATOM 628 C C . GLY A 1 76 ? -7.297 -2.572 -0.560 1.00 92.62 76 GLY A C 1
ATOM 629 O O . GLY A 1 76 ? -7.289 -3.594 0.122 1.00 92.62 76 GLY A O 1
ATOM 630 N N . GLU A 1 77 ? -6.446 -1.566 -0.341 1.00 93.00 77 GLU A N 1
ATOM 631 C CA . GLU A 1 77 ? -5.465 -1.558 0.758 1.00 93.00 77 GLU A CA 1
ATOM 632 C C . GLU A 1 77 ? -6.148 -1.531 2.135 1.00 93.00 77 GLU A C 1
ATOM 634 O O . GLU A 1 77 ? -5.745 -2.256 3.044 1.00 93.00 77 GLU A O 1
ATOM 639 N N . GLY A 1 78 ? -7.237 -0.770 2.273 1.00 95.94 78 GLY A N 1
ATOM 640 C CA . GLY A 1 78 ? -8.079 -0.757 3.469 1.00 95.94 78 GLY A CA 1
ATOM 641 C C . GLY A 1 78 ? -8.714 -2.113 3.774 1.00 95.94 78 GLY A C 1
ATOM 642 O O . GLY A 1 78 ? -8.666 -2.578 4.915 1.00 95.94 78 GLY A O 1
ATOM 643 N N . ASP A 1 79 ? -9.255 -2.786 2.755 1.00 95.12 79 ASP A N 1
ATOM 644 C CA . ASP A 1 79 ? -9.790 -4.144 2.886 1.00 95.12 79 ASP A CA 1
ATOM 645 C C . ASP A 1 79 ? -8.691 -5.132 3.309 1.00 95.12 79 ASP A C 1
ATOM 647 O O . ASP A 1 79 ? -8.896 -5.938 4.219 1.00 95.12 79 ASP A O 1
ATOM 651 N N . ALA A 1 80 ? -7.504 -5.054 2.697 1.00 91.69 80 ALA A N 1
ATOM 652 C CA . ALA A 1 80 ? -6.364 -5.882 3.082 1.00 91.69 80 ALA A CA 1
ATOM 653 C C . ALA A 1 80 ? -5.968 -5.647 4.550 1.00 91.69 80 ALA A C 1
ATOM 655 O O . ALA A 1 80 ? -5.831 -6.608 5.311 1.00 91.69 80 ALA A O 1
ATOM 656 N N . LEU A 1 81 ? -5.869 -4.383 4.974 1.00 93.06 81 LEU A N 1
ATOM 657 C CA . LEU A 1 81 ? -5.584 -4.000 6.356 1.00 93.06 81 LEU A CA 1
ATOM 658 C C . LEU A 1 81 ? -6.638 -4.537 7.335 1.00 93.06 81 LEU A C 1
ATOM 660 O O . LEU A 1 81 ? -6.281 -5.064 8.390 1.00 93.06 81 LEU A O 1
ATOM 664 N N . TYR A 1 82 ? -7.924 -4.489 6.984 1.00 95.06 82 TYR A N 1
ATOM 665 C CA . TYR A 1 82 ? -8.986 -5.080 7.800 1.00 95.06 82 TYR A CA 1
ATOM 666 C C . TYR A 1 82 ? -8.762 -6.576 8.036 1.00 95.06 82 TYR A C 1
ATOM 668 O O . TYR A 1 82 ? -8.843 -7.040 9.176 1.00 95.06 82 TYR A O 1
ATOM 676 N N . TRP A 1 83 ? -8.436 -7.338 6.989 1.00 90.62 83 TRP A N 1
ATOM 677 C CA . TRP A 1 83 ? -8.180 -8.774 7.122 1.00 90.62 83 TRP A CA 1
ATOM 678 C C . TRP A 1 83 ? -6.903 -9.077 7.915 1.00 90.62 83 TRP A C 1
ATOM 680 O O . TRP A 1 83 ? -6.893 -10.021 8.712 1.00 90.62 83 TRP A O 1
ATOM 690 N N . ILE A 1 84 ? -5.861 -8.252 7.774 1.00 89.06 84 ILE A N 1
ATOM 691 C CA . ILE A 1 84 ? -4.641 -8.332 8.593 1.00 89.06 84 ILE A CA 1
ATOM 692 C C . ILE A 1 84 ? -4.978 -8.181 10.079 1.00 89.06 84 ILE A C 1
ATOM 694 O O . ILE A 1 84 ? -4.626 -9.038 10.894 1.00 89.06 84 ILE A O 1
ATOM 698 N N . LEU A 1 85 ? -5.703 -7.121 10.441 1.00 91.50 85 LEU A N 1
ATOM 699 C CA . LEU A 1 85 ? -6.065 -6.857 11.833 1.00 91.50 85 LEU A CA 1
ATOM 700 C C . LEU A 1 85 ? -7.000 -7.942 12.381 1.00 91.50 85 LEU A C 1
ATOM 702 O O . LEU A 1 85 ? -6.748 -8.498 13.453 1.00 91.50 85 LEU A O 1
ATOM 706 N N . LYS A 1 86 ? -8.017 -8.333 11.609 1.00 91.62 86 LYS A N 1
ATOM 707 C CA . LYS A 1 86 ? -8.980 -9.370 11.999 1.00 91.62 86 LYS A CA 1
ATOM 708 C C . LYS A 1 86 ? -8.324 -10.727 12.237 1.00 91.62 86 LYS A C 1
ATOM 710 O O . LYS A 1 86 ? -8.592 -11.359 13.256 1.00 91.62 86 LYS A O 1
ATOM 715 N N . SER A 1 87 ? -7.444 -11.167 11.335 1.00 85.88 87 SER A N 1
ATOM 716 C CA . SER A 1 87 ? -6.686 -12.420 11.503 1.00 85.88 87 SER A CA 1
ATOM 717 C C . SER A 1 87 ? -5.743 -12.378 12.711 1.00 85.88 87 SER A C 1
ATOM 719 O O . SER A 1 87 ? -5.463 -13.410 13.316 1.00 85.88 87 SER A O 1
ATOM 721 N N . SER A 1 88 ? -5.335 -11.177 13.129 1.00 86.12 88 SER A N 1
ATOM 722 C CA . SER A 1 88 ? -4.538 -10.941 14.335 1.00 86.12 88 SER A CA 1
ATOM 723 C C . SER A 1 88 ? -5.366 -10.871 15.627 1.00 86.12 88 SER A C 1
ATOM 725 O O . SER A 1 88 ? -4.799 -10.604 16.690 1.00 86.12 88 SER A O 1
ATOM 727 N N . GLY A 1 89 ? -6.681 -11.109 15.561 1.00 89.69 89 GLY A N 1
ATOM 728 C CA . GLY A 1 89 ? -7.603 -11.052 16.700 1.00 89.69 89 GLY A CA 1
ATOM 729 C C . GLY A 1 89 ? -8.045 -9.637 17.083 1.00 89.69 89 GLY A C 1
ATOM 730 O O . GLY A 1 89 ? -8.569 -9.441 18.176 1.00 89.69 89 GLY A O 1
ATOM 731 N N . ILE A 1 90 ? -7.822 -8.650 16.214 1.00 92.81 90 ILE A N 1
ATOM 732 C CA . ILE A 1 90 ? -8.187 -7.250 16.444 1.00 92.81 90 ILE A CA 1
ATOM 733 C C . ILE A 1 90 ? -9.521 -6.967 15.747 1.00 92.81 90 ILE A C 1
ATOM 735 O O . ILE A 1 90 ? -9.692 -7.258 14.564 1.00 92.81 90 ILE A O 1
ATOM 739 N N . THR A 1 91 ? -10.472 -6.382 16.477 1.00 94.50 91 THR A N 1
ATOM 740 C CA . THR A 1 91 ? -11.765 -5.974 15.911 1.00 94.50 91 THR A CA 1
ATOM 741 C C . THR A 1 91 ? -11.683 -4.525 15.448 1.00 94.50 91 THR A C 1
ATOM 743 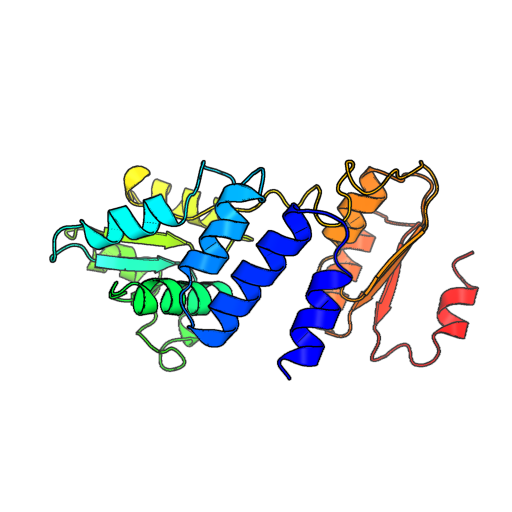O O . THR A 1 91 ? -11.387 -3.642 16.244 1.00 94.50 91 THR A O 1
ATOM 746 N N . VAL A 1 92 ? -11.944 -4.292 14.163 1.00 95.94 92 VAL A N 1
ATOM 747 C CA . VAL A 1 92 ? -12.072 -2.948 13.584 1.00 95.94 92 VAL A CA 1
ATOM 748 C C . VAL A 1 92 ? -13.537 -2.534 13.659 1.00 95.94 92 VAL A C 1
ATOM 750 O O . VAL A 1 92 ? -14.404 -3.289 13.217 1.00 95.94 92 VAL A O 1
ATOM 753 N N . ASP A 1 93 ? -13.813 -1.354 14.213 1.00 94.75 93 ASP A N 1
ATOM 754 C CA . ASP A 1 93 ? -15.181 -0.874 14.416 1.00 94.75 93 ASP A CA 1
ATOM 755 C C . ASP A 1 93 ? -15.806 -0.342 13.125 1.00 94.75 93 ASP A C 1
ATOM 757 O O . ASP A 1 93 ? -16.986 -0.577 12.863 1.00 94.75 93 ASP A O 1
ATOM 761 N N . VAL A 1 94 ? -15.036 0.412 12.335 1.00 95.75 94 VAL A N 1
ATOM 762 C CA . VAL A 1 94 ? -15.565 1.134 11.175 1.00 95.75 94 VAL A CA 1
ATOM 763 C C . VAL A 1 94 ? -14.466 1.469 10.166 1.00 95.75 94 VAL A C 1
ATOM 765 O O . VAL A 1 94 ? -13.305 1.677 10.533 1.00 95.75 94 VAL A O 1
ATOM 768 N N . PHE A 1 95 ? -14.843 1.564 8.894 1.00 97.88 95 PHE A N 1
ATOM 769 C CA . PHE A 1 95 ? -14.045 2.258 7.889 1.00 97.88 95 PHE A CA 1
ATOM 770 C C . PHE A 1 95 ? -14.422 3.740 7.834 1.00 97.88 95 PHE A C 1
ATOM 772 O O . PHE A 1 95 ? -15.592 4.093 7.936 1.00 97.88 95 PHE A O 1
ATOM 779 N N . CYS A 1 96 ? -13.453 4.613 7.589 1.00 96.81 96 CYS A N 1
ATOM 780 C CA . CYS A 1 96 ? -13.689 6.008 7.235 1.00 96.81 96 CYS A CA 1
ATOM 781 C C . CYS A 1 96 ? -13.241 6.239 5.792 1.00 96.81 96 CYS A C 1
ATOM 783 O O . CYS A 1 96 ? -12.090 5.961 5.469 1.00 96.81 96 CYS A O 1
ATOM 785 N N . ASP A 1 97 ? -14.113 6.747 4.924 1.00 97.19 97 ASP A N 1
ATOM 786 C CA . ASP A 1 97 ? -13.748 7.092 3.548 1.00 97.19 97 ASP A CA 1
ATOM 787 C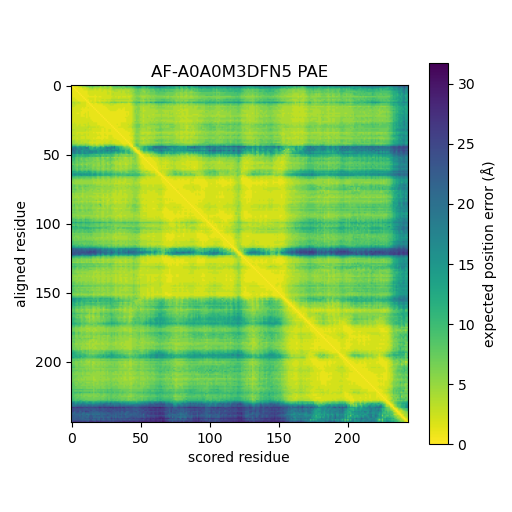 C . ASP A 1 97 ? -14.499 8.345 3.079 1.00 97.19 97 ASP A C 1
ATOM 789 O O . ASP A 1 97 ? -15.622 8.624 3.504 1.00 97.19 97 ASP A O 1
ATOM 793 N N . ARG A 1 98 ? -13.880 9.118 2.182 1.00 95.06 98 ARG A N 1
ATOM 794 C CA . ARG A 1 98 ? -14.544 10.252 1.522 1.00 95.06 98 ARG A CA 1
ATOM 795 C C . ARG A 1 98 ? -15.644 9.767 0.579 1.00 95.06 98 ARG A C 1
ATOM 797 O O . ARG A 1 98 ? -16.633 10.470 0.392 1.00 95.06 98 ARG A O 1
ATOM 804 N N . ASN A 1 99 ? -15.484 8.575 0.008 1.00 94.19 99 ASN A N 1
ATOM 805 C CA . ASN A 1 99 ? -16.499 7.926 -0.797 1.00 94.19 99 ASN A CA 1
ATOM 806 C C . ASN A 1 99 ? -17.444 7.085 0.076 1.00 94.19 99 ASN A C 1
ATOM 808 O O . ASN A 1 99 ? -17.293 5.871 0.216 1.00 94.19 99 ASN A O 1
ATOM 812 N N . THR A 1 100 ? -18.467 7.727 0.638 1.00 89.75 100 THR A N 1
ATOM 813 C CA . THR A 1 100 ? -19.473 7.042 1.466 1.00 89.75 100 THR A CA 1
ATOM 814 C C . THR A 1 100 ? -20.388 6.105 0.682 1.00 89.75 100 THR A C 1
ATOM 816 O O . THR A 1 100 ? -21.091 5.311 1.299 1.00 89.75 100 THR A O 1
ATOM 819 N N . SER A 1 101 ? -20.369 6.123 -0.658 1.00 94.19 101 SER A N 1
ATOM 820 C CA . SER A 1 101 ? -21.133 5.156 -1.461 1.00 94.19 101 SER A CA 1
ATOM 821 C C . SER A 1 101 ? -20.624 3.720 -1.300 1.00 94.19 101 SER A C 1
ATOM 823 O O . SER A 1 101 ? -21.256 2.792 -1.797 1.00 94.19 101 SER A O 1
ATOM 825 N N . LEU A 1 102 ? -19.462 3.538 -0.664 1.00 92.88 102 LEU A N 1
ATOM 826 C CA . LEU A 1 102 ? -18.909 2.233 -0.317 1.00 92.88 102 LEU A CA 1
ATOM 827 C C . LEU A 1 102 ? -19.643 1.583 0.865 1.00 92.88 102 LEU A C 1
ATOM 829 O O . LEU A 1 102 ? -19.505 0.373 1.061 1.00 92.88 102 LEU A O 1
ATOM 833 N N . ASP A 1 103 ? -20.427 2.339 1.639 1.00 94.12 103 ASP A N 1
ATOM 834 C CA . ASP A 1 103 ? -21.218 1.768 2.727 1.00 94.12 103 ASP A CA 1
ATOM 835 C C . ASP A 1 103 ? -22.219 0.724 2.202 1.00 94.12 103 ASP A C 1
ATOM 837 O O . ASP A 1 103 ? -22.764 0.841 1.104 1.00 94.12 103 ASP A O 1
ATOM 841 N N . GLY A 1 104 ? -22.400 -0.361 2.955 1.00 92.69 104 GLY A N 1
ATOM 842 C CA . GLY A 1 104 ? -23.187 -1.527 2.532 1.00 92.69 104 GLY A CA 1
ATOM 843 C C . GLY A 1 104 ? -22.509 -2.454 1.510 1.00 92.69 104 GLY A C 1
ATOM 844 O O . GLY A 1 104 ? -22.915 -3.607 1.392 1.00 92.69 104 GLY A O 1
ATOM 845 N N . SER A 1 105 ? -21.451 -2.009 0.817 1.00 92.50 105 SER A N 1
ATOM 846 C CA . SER A 1 105 ? -20.621 -2.874 -0.047 1.00 92.50 105 SER A CA 1
ATOM 847 C C . SER A 1 105 ? -19.433 -3.514 0.686 1.00 92.50 105 SER A C 1
ATOM 849 O O . SER A 1 105 ? -18.773 -4.405 0.151 1.00 92.50 105 SER A O 1
ATOM 851 N N . LYS A 1 106 ? -19.151 -3.054 1.911 1.00 94.25 106 LYS A N 1
ATOM 852 C CA . LYS A 1 106 ? -18.003 -3.461 2.730 1.00 94.25 106 LYS A CA 1
ATOM 853 C C . LYS A 1 106 ? -18.412 -4.388 3.871 1.00 94.25 106 LYS A C 1
ATOM 855 O O . LYS A 1 106 ? -19.576 -4.479 4.246 1.00 94.25 106 LYS A O 1
ATOM 860 N N . THR A 1 107 ? -17.420 -5.077 4.439 1.00 94.06 107 THR A N 1
ATOM 861 C CA . THR A 1 107 ? -17.624 -6.059 5.526 1.00 94.06 107 THR A CA 1
ATOM 862 C C . THR A 1 107 ? -18.037 -5.407 6.852 1.00 94.06 107 THR A C 1
ATOM 864 O O . THR A 1 107 ? -18.653 -6.053 7.697 1.00 94.06 107 THR A O 1
ATOM 867 N N . ILE A 1 108 ? -17.682 -4.138 7.043 1.00 96.25 108 ILE A N 1
ATOM 868 C CA . ILE A 1 108 ? -18.062 -3.301 8.185 1.00 96.25 108 ILE A CA 1
ATOM 869 C C . ILE A 1 108 ? -18.543 -1.941 7.652 1.00 96.25 108 ILE A C 1
ATOM 871 O O . ILE A 1 108 ? -18.243 -1.623 6.496 1.00 96.25 108 ILE A O 1
ATOM 875 N N . PRO A 1 109 ? -19.274 -1.144 8.453 1.00 96.69 109 PRO A N 1
ATOM 876 C CA . PRO A 1 109 ? -19.811 0.129 7.987 1.00 96.69 109 PRO A CA 1
ATOM 877 C C . PRO A 1 109 ? -18.719 1.092 7.513 1.00 96.69 109 PRO A C 1
ATOM 879 O O . PRO A 1 109 ? -17.601 1.088 8.040 1.00 96.69 109 PRO A O 1
ATOM 882 N N . VAL A 1 110 ? -19.070 1.944 6.549 1.00 97.62 110 VAL A N 1
ATOM 883 C CA . VAL A 1 110 ? -18.216 3.035 6.064 1.00 97.62 110 VAL A CA 1
ATOM 884 C C . VAL A 1 110 ? -18.839 4.369 6.463 1.00 97.62 110 VAL A C 1
ATOM 886 O O . VAL A 1 110 ? -19.980 4.664 6.116 1.00 97.62 110 VAL A O 1
ATOM 889 N N . ILE A 1 111 ? -18.092 5.199 7.188 1.00 95.75 111 ILE A N 1
ATOM 890 C CA . ILE A 1 111 ? -18.523 6.540 7.599 1.00 95.75 111 ILE A CA 1
ATOM 891 C C . ILE A 1 111 ? -17.737 7.629 6.873 1.00 95.75 111 ILE A C 1
ATOM 893 O O . ILE A 1 111 ? -16.633 7.404 6.380 1.00 95.75 111 ILE A O 1
ATOM 897 N N . SER A 1 112 ? -18.312 8.832 6.824 1.00 95.88 112 SER A N 1
ATOM 898 C CA . SER A 1 112 ? -17.616 10.011 6.312 1.00 95.88 112 SER A CA 1
ATOM 899 C C . SER A 1 112 ? -16.618 10.563 7.338 1.00 95.88 112 SER A C 1
ATOM 901 O O . SER A 1 112 ? -16.802 10.361 8.544 1.00 95.88 112 SER A O 1
ATOM 903 N N . PRO A 1 113 ? -15.630 11.365 6.903 1.00 95.00 113 PRO A N 1
ATOM 904 C CA . PRO A 1 113 ? -14.722 12.051 7.818 1.00 95.00 113 PRO A CA 1
ATOM 905 C C . PRO A 1 113 ? -15.444 12.973 8.806 1.00 95.00 113 PRO A C 1
ATOM 907 O O . PRO A 1 113 ? -15.100 13.006 9.980 1.00 95.00 113 PRO A O 1
ATOM 910 N N . ASN A 1 114 ? -16.500 13.667 8.370 1.00 92.44 114 ASN A N 1
ATOM 911 C CA . ASN A 1 114 ? -17.294 14.515 9.267 1.00 92.44 114 ASN A CA 1
ATOM 912 C C . ASN A 1 114 ? -17.925 13.688 10.394 1.00 92.44 114 ASN A C 1
ATOM 914 O O . ASN A 1 114 ? -17.822 14.053 11.561 1.00 92.44 114 ASN A O 1
ATOM 918 N N . LYS A 1 115 ? -18.501 12.528 10.052 1.00 91.38 115 LYS A N 1
ATOM 919 C CA . LYS A 1 115 ? -19.091 11.618 11.036 1.00 91.38 115 LYS A CA 1
ATOM 920 C C . LYS A 1 115 ? -18.038 11.031 11.982 1.00 91.38 115 LYS A C 1
ATOM 922 O O . LYS A 1 115 ? -18.306 10.908 13.170 1.00 91.38 115 LYS A O 1
ATOM 927 N N . LEU A 1 116 ? -16.830 10.743 11.490 1.00 92.00 116 LEU A N 1
ATOM 928 C CA . LEU A 1 116 ? -15.702 10.335 12.333 1.00 92.00 116 LEU A CA 1
ATOM 929 C C . LEU A 1 116 ? -15.365 11.395 13.397 1.00 92.00 116 LEU A C 1
ATOM 931 O O . LEU A 1 116 ? -15.074 11.044 14.533 1.00 92.00 116 LEU A O 1
ATOM 935 N N . PHE A 1 117 ? -15.404 12.687 13.077 1.00 88.56 117 PHE A N 1
ATOM 936 C CA . PHE A 1 117 ? -15.106 13.716 14.080 1.00 88.56 117 PHE A CA 1
ATOM 937 C C . PHE A 1 117 ? -16.289 14.014 15.002 1.00 88.56 117 PHE A C 1
ATOM 939 O O . PHE A 1 117 ? -16.084 14.316 16.178 1.00 88.56 117 PHE A O 1
ATOM 946 N N . ASP A 1 118 ? -17.521 13.911 14.506 1.00 85.19 118 ASP A N 1
ATOM 947 C CA . ASP A 1 118 ? -18.717 14.146 15.316 1.00 85.19 118 ASP A CA 1
ATOM 948 C C . ASP A 1 118 ? -18.967 13.014 16.322 1.00 85.19 118 ASP A C 1
ATOM 950 O O . ASP A 1 118 ? -19.136 13.286 17.512 1.00 85.19 118 ASP A O 1
ATOM 954 N N . ASP A 1 119 ? -18.900 11.755 15.880 1.00 73.38 119 ASP A N 1
ATOM 955 C CA . ASP A 1 119 ? -19.200 10.583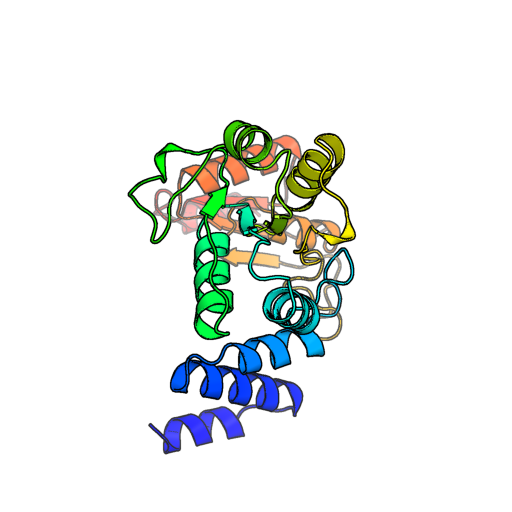 16.716 1.00 73.38 119 ASP A CA 1
ATOM 956 C C . ASP A 1 119 ? -18.089 10.282 17.740 1.00 73.38 119 ASP A C 1
ATOM 958 O O . ASP A 1 119 ? -18.317 9.570 18.723 1.00 73.38 119 ASP A O 1
ATOM 962 N N . TYR A 1 120 ? -16.878 10.815 17.535 1.00 68.38 120 TYR A N 1
ATOM 963 C CA . TYR A 1 120 ? -15.702 10.447 18.326 1.00 68.38 120 TYR A CA 1
ATOM 964 C C . TYR A 1 120 ? -15.004 11.615 19.030 1.00 68.38 120 TYR A C 1
ATOM 966 O O . TYR A 1 120 ? -13.976 11.402 19.670 1.00 68.38 120 TYR A O 1
ATOM 974 N N . LYS A 1 121 ? -15.597 12.816 19.036 1.00 65.31 121 LYS A N 1
ATOM 975 C CA . LYS A 1 121 ? -15.123 13.975 19.825 1.00 65.31 121 LYS A CA 1
ATOM 976 C C . LYS A 1 121 ? -14.861 13.658 21.306 1.00 65.31 121 LYS A C 1
ATOM 978 O O . LYS A 1 121 ? -14.000 14.282 21.918 1.00 65.31 121 LYS A O 1
ATOM 983 N N . SER A 1 122 ? -15.603 12.711 21.885 1.00 60.38 122 SER A N 1
ATOM 984 C CA . SER A 1 122 ? -15.486 12.272 23.285 1.00 60.38 122 SER A CA 1
ATOM 985 C C . SER A 1 122 ? -14.867 10.882 23.468 1.00 60.38 122 SER A C 1
ATOM 987 O O . SER A 1 122 ? -14.665 10.458 24.606 1.00 60.38 122 SER A O 1
ATOM 989 N N . ASN A 1 123 ? -14.592 10.154 22.383 1.00 66.62 123 ASN A N 1
ATOM 990 C CA . ASN A 1 123 ? -14.134 8.766 22.438 1.00 66.62 123 ASN A CA 1
ATOM 991 C C . ASN A 1 123 ? -12.615 8.691 22.264 1.00 66.62 123 ASN A C 1
ATOM 993 O O . ASN A 1 123 ? -12.016 9.482 21.539 1.00 66.62 123 ASN A O 1
ATOM 997 N N . LYS A 1 124 ? -11.981 7.691 22.885 1.00 84.25 124 LYS A N 1
ATOM 998 C CA . LYS A 1 124 ? -10.611 7.320 22.517 1.00 84.25 124 LYS A CA 1
ATOM 999 C C . LYS A 1 124 ? -10.670 6.635 21.157 1.00 84.25 124 LYS A C 1
ATOM 1001 O O . LYS A 1 124 ? -11.407 5.660 21.003 1.00 84.25 124 LYS A O 1
ATOM 1006 N N . ILE A 1 125 ? -9.899 7.122 20.195 1.00 90.44 125 ILE A N 1
ATOM 1007 C CA . ILE A 1 125 ? -9.801 6.505 18.874 1.00 90.44 125 ILE A CA 1
ATOM 1008 C C . ILE A 1 125 ? -8.360 6.181 18.543 1.00 90.44 125 ILE A C 1
ATOM 1010 O O . ILE A 1 125 ? -7.452 6.885 18.969 1.00 90.44 125 ILE A O 1
ATOM 1014 N N . VAL A 1 126 ? -8.187 5.133 17.752 1.00 92.88 126 VAL A N 1
ATOM 1015 C CA . VAL A 1 126 ? -6.948 4.820 17.053 1.00 92.88 126 VAL A CA 1
ATOM 1016 C C . VAL A 1 126 ? -7.289 4.643 15.582 1.00 92.88 126 VAL A C 1
ATOM 1018 O O . VAL A 1 126 ? -8.226 3.920 15.240 1.00 92.88 126 VAL A O 1
ATOM 1021 N N . ILE A 1 127 ? -6.533 5.308 14.716 1.00 94.38 127 ILE A N 1
ATOM 1022 C CA . ILE A 1 127 ? -6.753 5.307 13.274 1.00 94.38 127 ILE A CA 1
ATOM 1023 C C . ILE A 1 127 ? -5.566 4.639 12.591 1.00 94.38 127 ILE A C 1
ATOM 1025 O O . ILE A 1 127 ? -4.430 5.061 12.779 1.00 94.38 127 ILE A O 1
ATOM 1029 N N . ALA A 1 128 ? -5.823 3.636 11.757 1.00 95.31 128 ALA A N 1
ATOM 1030 C CA . ALA A 1 128 ? -4.846 3.123 10.803 1.00 95.31 128 ALA A CA 1
ATOM 1031 C C . ALA A 1 128 ? -5.226 3.566 9.384 1.00 95.31 128 ALA A C 1
ATOM 1033 O O . ALA A 1 128 ? -6.343 3.328 8.933 1.00 95.31 128 ALA A O 1
ATOM 1034 N N . ILE A 1 129 ? -4.321 4.242 8.682 1.00 95.56 129 ILE A N 1
ATOM 1035 C CA . ILE A 1 129 ? -4.548 4.726 7.319 1.00 95.56 129 ILE A CA 1
ATOM 1036 C C . ILE A 1 129 ? -4.313 3.562 6.347 1.00 95.56 129 ILE A C 1
ATOM 1038 O O . ILE A 1 129 ? -3.209 3.036 6.250 1.00 95.56 129 ILE A O 1
ATOM 1042 N N . GLY A 1 130 ? -5.369 3.153 5.645 1.00 94.56 130 GLY A N 1
ATOM 1043 C CA . GLY A 1 130 ? -5.399 2.059 4.672 1.00 94.56 130 GLY A CA 1
ATOM 1044 C C . GLY A 1 130 ? -5.134 2.523 3.240 1.00 94.56 130 GLY A C 1
ATOM 1045 O O . GLY A 1 130 ? -5.837 2.100 2.323 1.00 94.56 130 GLY A O 1
ATOM 1046 N N . THR A 1 131 ? -4.194 3.451 3.064 1.00 91.25 131 THR A N 1
ATOM 1047 C CA . THR A 1 131 ? -3.700 3.884 1.753 1.00 91.25 131 THR A CA 1
ATOM 1048 C C . THR A 1 131 ? -2.293 4.456 1.876 1.00 91.25 131 THR A C 1
ATOM 1050 O O . THR A 1 131 ? -2.073 5.374 2.665 1.00 91.25 131 THR A O 1
ATOM 1053 N N . GLU A 1 132 ? -1.354 3.949 1.081 1.00 86.62 132 GLU A N 1
ATOM 1054 C CA . GLU A 1 132 ? -0.005 4.518 0.992 1.00 86.62 132 GLU A CA 1
ATOM 1055 C C . GLU A 1 132 ? 0.001 5.807 0.157 1.00 86.62 132 GLU A C 1
ATOM 1057 O O . GLU A 1 132 ? 0.585 6.814 0.556 1.00 86.62 132 GLU A O 1
ATOM 1062 N N . MET A 1 133 ? -0.715 5.809 -0.974 1.00 85.44 133 MET A N 1
ATOM 1063 C CA . MET A 1 133 ? -0.741 6.923 -1.934 1.00 85.44 133 MET A CA 1
ATOM 1064 C C . MET A 1 133 ? -1.246 8.238 -1.326 1.00 85.44 133 MET A C 1
ATOM 1066 O O . MET A 1 133 ? -0.699 9.301 -1.608 1.00 85.44 133 MET A O 1
ATOM 1070 N N . TYR A 1 134 ? -2.290 8.177 -0.497 1.00 90.38 134 TYR A N 1
ATOM 1071 C CA . TYR A 1 134 ? -2.884 9.363 0.131 1.00 90.38 134 TYR A CA 1
ATOM 1072 C C . TYR A 1 134 ? -2.478 9.523 1.600 1.00 90.38 134 TYR A C 1
ATOM 1074 O O . TYR A 1 134 ? -3.085 10.324 2.317 1.00 90.38 134 TYR A O 1
ATOM 1082 N N . PHE A 1 135 ? -1.468 8.772 2.058 1.00 92.00 135 PHE A N 1
ATOM 1083 C CA . PHE A 1 135 ? -1.077 8.725 3.463 1.00 92.00 135 PHE A CA 1
ATOM 1084 C C . PHE A 1 135 ? -0.788 10.122 4.030 1.00 92.00 135 PHE A C 1
ATOM 1086 O O . PHE A 1 135 ? -1.403 10.510 5.020 1.00 92.00 135 PHE A O 1
ATOM 1093 N N . ASP A 1 136 ? 0.094 10.900 3.393 1.00 90.75 136 ASP A N 1
ATOM 1094 C CA . ASP A 1 136 ? 0.528 12.203 3.921 1.00 90.75 136 ASP A CA 1
ATOM 1095 C C . ASP A 1 136 ? -0.621 13.221 3.983 1.00 90.75 136 ASP A C 1
ATOM 1097 O O . ASP A 1 136 ? -0.741 13.983 4.947 1.00 90.75 136 ASP A O 1
ATOM 1101 N N . GLU A 1 137 ? -1.495 13.214 2.972 1.00 93.81 137 GLU A N 1
ATOM 1102 C CA . GLU A 1 137 ? -2.670 14.085 2.915 1.00 93.81 137 GLU A CA 1
ATOM 1103 C C . GLU A 1 137 ? -3.651 13.754 4.046 1.00 93.81 137 GLU A C 1
ATOM 1105 O O . GLU A 1 137 ? -4.094 14.648 4.772 1.00 93.81 137 GLU A O 1
ATOM 1110 N N . ILE A 1 138 ? -3.965 12.468 4.223 1.00 95.62 138 ILE A N 1
ATOM 1111 C CA . ILE A 1 138 ? -4.885 11.996 5.262 1.00 95.62 138 ILE A CA 1
ATOM 1112 C C . ILE A 1 138 ? -4.281 12.221 6.646 1.00 95.62 138 ILE A C 1
ATOM 1114 O O . ILE A 1 138 ? -4.968 12.720 7.535 1.00 95.62 138 ILE A O 1
ATOM 1118 N N . TYR A 1 139 ? -2.999 11.909 6.835 1.00 94.50 139 TYR A N 1
ATOM 1119 C CA . TYR A 1 139 ? -2.294 12.118 8.095 1.00 94.50 139 TYR A CA 1
ATOM 1120 C C . TYR A 1 139 ? -2.361 13.590 8.513 1.00 94.50 139 TYR A C 1
ATOM 1122 O O . TYR A 1 139 ? -2.788 13.899 9.626 1.00 94.50 139 TYR A O 1
ATOM 1130 N N . LYS A 1 140 ? -2.021 14.515 7.606 1.00 95.06 140 LYS A N 1
ATOM 1131 C CA . LYS A 1 140 ? -2.111 15.957 7.868 1.00 95.06 140 LYS A CA 1
ATOM 1132 C C . LYS A 1 140 ? -3.541 16.382 8.205 1.00 95.06 140 LYS A C 1
ATOM 1134 O O . LYS A 1 140 ? -3.745 17.071 9.202 1.00 95.06 140 LYS A O 1
ATOM 1139 N N . PHE A 1 141 ? -4.516 15.920 7.427 1.00 95.00 141 PHE A N 1
ATOM 1140 C CA . PHE A 1 141 ? -5.931 16.201 7.652 1.00 95.00 141 PHE A CA 1
ATOM 1141 C C . PHE A 1 141 ? -6.413 15.742 9.040 1.00 95.00 141 PHE A C 1
ATOM 1143 O O . PHE A 1 141 ? -7.114 16.485 9.725 1.00 95.00 141 PHE A O 1
ATOM 1150 N N . LEU A 1 142 ? -6.015 14.550 9.493 1.00 94.06 142 LEU A N 1
ATOM 1151 C CA . LEU A 1 142 ? -6.374 14.028 10.816 1.00 94.06 142 LEU A CA 1
ATOM 1152 C C . LEU A 1 142 ? -5.759 14.858 11.953 1.00 94.06 142 LEU A C 1
ATOM 1154 O O . LEU A 1 142 ? -6.452 15.171 12.922 1.00 94.06 142 LEU A O 1
ATOM 1158 N N . ILE A 1 143 ? -4.489 15.260 11.824 1.00 93.25 143 ILE A N 1
ATOM 1159 C CA . ILE A 1 143 ? -3.817 16.126 12.807 1.00 93.25 143 ILE A CA 1
ATOM 1160 C C . ILE A 1 143 ? -4.482 17.504 12.887 1.00 93.25 143 ILE A C 1
ATOM 1162 O O . ILE A 1 143 ? -4.734 18.001 13.984 1.00 93.25 143 ILE A O 1
ATOM 1166 N N . GLU A 1 144 ? -4.787 18.120 11.743 1.00 94.19 144 GLU A N 1
ATOM 1167 C CA . GLU A 1 144 ? -5.446 19.433 11.683 1.00 94.19 144 GLU A CA 1
ATOM 1168 C C . GLU A 1 144 ? -6.848 19.416 12.311 1.00 94.19 144 GLU A C 1
ATOM 1170 O O . GLU A 1 144 ? -7.293 20.429 12.847 1.00 94.19 144 GLU A O 1
ATOM 1175 N N . ASN A 1 145 ? -7.509 18.255 12.321 1.00 91.69 145 ASN A N 1
ATOM 1176 C CA . ASN A 1 145 ? -8.801 18.039 12.977 1.00 91.69 145 ASN A CA 1
ATOM 1177 C C . ASN A 1 145 ? -8.681 17.479 14.410 1.00 91.69 145 ASN A C 1
ATOM 1179 O O . ASN A 1 145 ? -9.672 17.044 14.994 1.00 91.69 145 ASN A O 1
ATOM 1183 N N . GLY A 1 146 ? -7.486 17.529 15.007 1.00 89.94 146 GLY A N 1
ATOM 1184 C CA . GLY A 1 146 ? -7.279 17.297 16.438 1.00 89.94 146 GLY A CA 1
ATOM 1185 C C . GLY A 1 146 ? -6.999 15.851 16.849 1.00 89.94 146 GLY A C 1
ATOM 1186 O O . GLY A 1 146 ? -6.956 15.573 18.049 1.00 89.94 146 GLY A O 1
ATOM 1187 N N . ILE A 1 147 ? -6.777 14.932 15.904 1.00 90.94 147 ILE A N 1
ATOM 1188 C CA . ILE A 1 147 ? -6.315 13.580 16.241 1.00 90.94 147 ILE A CA 1
ATOM 1189 C C . ILE A 1 147 ? -4.844 13.646 16.648 1.00 90.94 147 ILE A C 1
ATOM 1191 O O . ILE A 1 147 ? -4.042 14.363 16.049 1.00 90.94 147 ILE A O 1
ATOM 1195 N N . LYS A 1 148 ? -4.475 12.920 17.702 1.00 91.00 148 LYS A N 1
ATOM 1196 C CA . LYS A 1 148 ? -3.100 12.910 18.200 1.00 91.00 148 LYS A CA 1
ATOM 1197 C C . LYS A 1 148 ? -2.208 12.060 17.304 1.00 91.00 148 LYS A C 1
ATOM 1199 O O . LYS A 1 148 ? -2.628 11.010 16.828 1.00 91.00 148 LYS A O 1
ATOM 1204 N N . LYS A 1 149 ? -0.953 12.481 17.122 1.00 90.94 149 LYS A N 1
ATOM 1205 C CA . LYS A 1 149 ? 0.025 11.772 16.276 1.00 90.94 149 LYS A CA 1
ATOM 1206 C C . LYS A 1 149 ? 0.220 10.325 16.723 1.00 90.94 149 LYS A C 1
ATOM 1208 O O . LYS A 1 149 ? 0.306 9.436 15.890 1.00 90.94 149 LYS A O 1
ATOM 1213 N N . GLU A 1 150 ? 0.258 10.092 18.031 1.00 88.88 150 GLU A N 1
ATOM 1214 C CA . GLU A 1 150 ? 0.424 8.770 18.638 1.00 88.88 150 GLU A CA 1
ATOM 1215 C C . GLU A 1 150 ? -0.763 7.815 18.433 1.00 88.88 150 GLU A C 1
ATOM 1217 O O . GLU A 1 150 ? -0.610 6.617 18.661 1.00 88.88 150 GLU A O 1
ATOM 1222 N N . ASP A 1 151 ? -1.915 8.328 17.999 1.00 90.12 151 ASP A N 1
ATOM 1223 C CA . ASP A 1 151 ? -3.124 7.549 17.734 1.00 90.12 151 ASP A CA 1
ATOM 1224 C C . ASP A 1 151 ? -3.359 7.338 16.223 1.00 90.12 151 ASP A C 1
ATOM 1226 O O . ASP A 1 151 ? -4.370 6.750 15.835 1.00 90.12 151 ASP A O 1
ATOM 1230 N N . ILE A 1 152 ? -2.430 7.782 15.363 1.00 91.62 152 ILE A N 1
ATOM 1231 C CA . ILE A 1 152 ? -2.472 7.581 13.909 1.00 91.62 152 ILE A CA 1
ATOM 1232 C C . ILE A 1 152 ? -1.348 6.637 13.487 1.00 91.62 152 ILE A C 1
ATOM 1234 O O . ILE A 1 152 ? -0.177 6.842 13.802 1.00 91.62 152 ILE A O 1
ATOM 1238 N N . TYR A 1 153 ? -1.712 5.621 12.717 1.00 91.19 153 TYR A N 1
ATOM 1239 C CA . TYR A 1 153 ? -0.820 4.584 12.232 1.00 91.19 153 TYR A CA 1
ATOM 1240 C C . TYR A 1 153 ? -0.917 4.428 10.720 1.00 91.19 153 TYR A C 1
ATOM 1242 O O . TYR A 1 153 ? -1.951 4.684 10.109 1.00 91.19 153 TYR A O 1
ATOM 1250 N N . GLY A 1 154 ? 0.172 3.959 10.132 1.00 88.12 154 GLY A N 1
ATOM 1251 C CA . GLY A 1 154 ? 0.349 3.779 8.699 1.00 88.12 154 GLY A CA 1
ATOM 1252 C C . GLY A 1 154 ? 1.651 4.432 8.258 1.00 88.12 154 GLY A C 1
ATOM 1253 O O . GLY A 1 154 ? 2.336 5.089 9.047 1.00 88.12 154 GLY A O 1
ATOM 1254 N N . GLY A 1 155 ? 1.978 4.255 6.991 1.00 83.19 155 GLY A N 1
ATOM 1255 C CA . GLY A 1 155 ? 3.089 4.935 6.352 1.00 83.19 155 GLY A CA 1
ATOM 1256 C C . GLY A 1 155 ? 2.932 4.863 4.844 1.00 83.19 155 GLY A C 1
ATOM 1257 O O . GLY A 1 155 ? 2.106 4.111 4.335 1.00 83.19 155 GLY A O 1
ATOM 1258 N N . ALA A 1 156 ? 3.740 5.646 4.150 1.00 77.81 156 ALA A N 1
ATOM 1259 C CA . ALA A 1 156 ? 3.955 5.502 2.723 1.00 77.81 156 ALA A CA 1
ATOM 1260 C C . ALA A 1 156 ? 5.313 4.828 2.524 1.00 77.81 156 ALA A C 1
ATOM 1262 O O . ALA A 1 156 ? 6.310 5.241 3.134 1.00 77.81 156 ALA A O 1
ATOM 1263 N N . ALA A 1 157 ? 5.365 3.780 1.704 1.00 72.38 157 ALA A N 1
ATOM 1264 C CA . ALA A 1 157 ? 6.640 3.213 1.304 1.00 72.38 157 ALA A CA 1
ATOM 1265 C C . ALA A 1 157 ? 7.409 4.221 0.436 1.00 72.38 157 ALA A C 1
ATOM 1267 O O . ALA A 1 157 ? 6.830 4.927 -0.392 1.00 72.38 157 ALA A O 1
ATOM 1268 N N . ASP A 1 158 ? 8.730 4.281 0.606 1.00 75.19 158 ASP A N 1
ATOM 1269 C CA . ASP A 1 158 ? 9.584 4.988 -0.347 1.00 75.19 158 ASP A CA 1
ATOM 1270 C C . ASP A 1 158 ? 9.682 4.155 -1.633 1.00 75.19 158 ASP A C 1
ATOM 1272 O O . ASP A 1 158 ? 10.465 3.207 -1.732 1.00 75.19 158 ASP A O 1
ATOM 1276 N N . THR A 1 159 ? 8.863 4.495 -2.627 1.00 76.31 159 THR A N 1
ATOM 1277 C CA . THR A 1 159 ? 8.817 3.793 -3.917 1.00 76.31 159 THR A CA 1
ATOM 1278 C C . THR A 1 159 ? 9.847 4.311 -4.921 1.00 76.31 159 THR A C 1
ATOM 1280 O O . THR A 1 159 ? 9.893 3.834 -6.055 1.00 76.31 159 THR A O 1
ATOM 1283 N N . THR A 1 160 ? 10.722 5.251 -4.540 1.00 77.75 160 THR A N 1
ATOM 1284 C CA . THR A 1 160 ? 11.691 5.858 -5.474 1.00 77.75 160 THR A CA 1
ATOM 1285 C C . THR A 1 160 ? 12.693 4.855 -6.043 1.00 77.75 160 THR A C 1
ATOM 1287 O O . THR A 1 160 ? 13.146 5.017 -7.173 1.00 77.75 160 THR A O 1
ATOM 1290 N N . GLN A 1 161 ? 13.018 3.804 -5.283 1.00 76.62 161 GLN A N 1
ATOM 1291 C CA . GLN A 1 161 ? 13.901 2.710 -5.709 1.00 76.62 161 GLN A CA 1
ATOM 1292 C C . GLN A 1 161 ? 13.131 1.454 -6.136 1.00 76.62 161 GLN A C 1
ATOM 1294 O O . GLN A 1 161 ? 13.747 0.431 -6.437 1.00 76.62 161 GLN A O 1
ATOM 1299 N N . GLN A 1 162 ? 11.793 1.495 -6.167 1.00 80.69 162 GLN A N 1
ATOM 1300 C CA . GLN A 1 162 ? 10.991 0.351 -6.592 1.00 80.69 162 GLN A CA 1
ATOM 1301 C C . GLN A 1 162 ? 11.394 -0.040 -8.024 1.00 80.69 162 GLN A C 1
ATOM 1303 O O . GLN A 1 162 ? 11.411 0.809 -8.911 1.00 80.69 162 GLN A O 1
ATOM 1308 N N . TYR A 1 163 ? 11.752 -1.314 -8.221 1.00 87.19 163 TYR A N 1
ATOM 1309 C CA . TYR A 1 163 ? 12.304 -1.907 -9.457 1.00 87.19 163 TYR A CA 1
ATOM 1310 C C . TYR A 1 163 ? 13.736 -1.518 -9.846 1.00 87.19 163 TYR A C 1
ATOM 1312 O O . TYR A 1 163 ? 14.327 -2.214 -10.666 1.00 87.19 163 TYR A O 1
ATOM 1320 N N . PHE A 1 164 ? 14.321 -0.475 -9.254 1.00 88.50 164 PHE A N 1
ATOM 1321 C CA . PHE A 1 164 ? 15.642 0.049 -9.631 1.00 88.50 164 PHE A CA 1
ATOM 1322 C C . PHE A 1 164 ? 16.664 -0.045 -8.497 1.00 88.50 164 PHE A C 1
ATOM 1324 O O . PHE A 1 164 ? 17.553 0.802 -8.385 1.00 88.50 164 PHE A O 1
ATOM 1331 N N . ASP A 1 165 ? 16.541 -1.080 -7.659 1.00 83.62 165 ASP A N 1
ATOM 1332 C CA . ASP A 1 165 ? 17.469 -1.331 -6.559 1.00 83.62 165 ASP A CA 1
ATOM 1333 C C . ASP A 1 165 ? 18.910 -1.409 -7.081 1.00 83.62 165 ASP A C 1
ATOM 1335 O O . ASP A 1 165 ? 19.277 -2.299 -7.853 1.00 83.62 165 ASP A O 1
ATOM 1339 N N . ARG A 1 166 ? 19.739 -0.461 -6.637 1.00 82.56 166 ARG A N 1
ATOM 1340 C CA . ARG A 1 166 ? 21.134 -0.308 -7.065 1.00 82.56 166 ARG A CA 1
ATOM 1341 C C . ARG A 1 166 ? 22.048 -1.434 -6.595 1.00 82.56 166 ARG A C 1
ATOM 1343 O O . ARG A 1 166 ? 23.153 -1.559 -7.115 1.00 82.56 166 ARG A O 1
ATOM 1350 N N . GLN A 1 167 ? 21.614 -2.241 -5.627 1.00 83.56 167 GLN A N 1
ATOM 1351 C CA . GLN A 1 167 ? 22.333 -3.448 -5.221 1.00 83.56 167 GLN A CA 1
ATOM 1352 C C . GLN A 1 167 ? 22.165 -4.574 -6.248 1.00 83.56 167 GLN A C 1
ATOM 1354 O O . GLN A 1 167 ? 23.043 -5.426 -6.366 1.00 83.56 167 GLN A O 1
ATOM 1359 N N . LEU A 1 168 ? 21.061 -4.566 -7.004 1.00 84.50 168 LEU A N 1
ATOM 1360 C CA . LEU A 1 168 ? 20.732 -5.588 -8.000 1.00 84.50 168 LEU A CA 1
ATOM 1361 C C . LEU A 1 168 ? 20.990 -5.117 -9.435 1.00 84.50 168 LEU A C 1
ATOM 1363 O O . LEU A 1 168 ? 21.366 -5.921 -10.288 1.00 84.50 168 LEU A O 1
ATOM 1367 N N . LEU A 1 169 ? 20.789 -3.827 -9.711 1.00 87.44 169 LEU A N 1
ATOM 1368 C CA . LEU A 1 169 ? 20.847 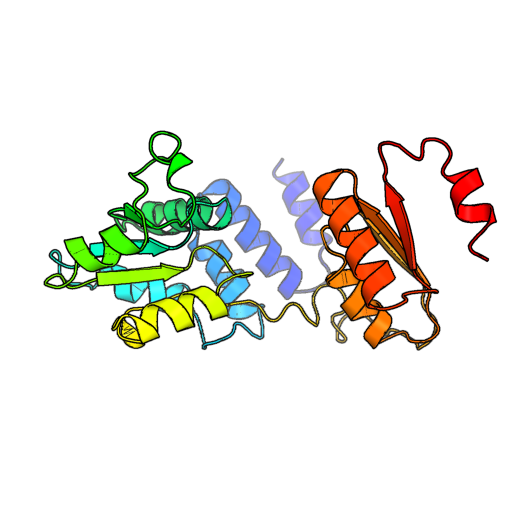-3.250 -11.051 1.00 87.44 169 LEU A CA 1
ATOM 1369 C C . LEU A 1 169 ? 21.843 -2.092 -11.130 1.00 87.44 169 LEU A C 1
ATOM 1371 O O . LEU A 1 169 ? 21.808 -1.142 -10.350 1.00 87.44 169 LEU A O 1
ATOM 1375 N N . SER A 1 170 ? 22.693 -2.133 -12.154 1.00 88.12 170 SER A N 1
ATOM 1376 C CA . SER A 1 170 ? 23.586 -1.034 -12.529 1.00 88.12 170 SER A CA 1
ATOM 1377 C C . SER A 1 170 ? 23.062 -0.371 -13.799 1.00 88.12 170 SER A C 1
ATOM 1379 O O . SER A 1 170 ? 23.361 -0.824 -14.898 1.00 88.12 170 SER A O 1
ATOM 1381 N N . LEU A 1 171 ? 22.247 0.674 -13.640 1.00 87.88 171 LEU A N 1
ATOM 1382 C CA . LEU A 1 171 ? 21.724 1.459 -14.763 1.00 87.88 171 LEU A CA 1
ATOM 1383 C C . LEU A 1 171 ? 22.787 2.425 -15.296 1.00 87.88 171 LEU A C 1
ATOM 1385 O O . LEU A 1 171 ? 23.455 3.093 -14.500 1.00 87.88 171 LEU A O 1
ATOM 1389 N N . THR A 1 172 ? 22.899 2.530 -16.620 1.00 88.50 172 THR A N 1
ATOM 1390 C CA . THR A 1 172 ? 23.670 3.581 -17.299 1.00 88.50 172 THR A CA 1
ATOM 1391 C C . THR A 1 172 ? 22.789 4.794 -17.632 1.00 88.50 172 THR A C 1
ATOM 1393 O O . THR A 1 172 ? 21.592 4.798 -17.358 1.00 88.50 172 THR A O 1
ATOM 1396 N N . GLU A 1 173 ? 23.359 5.850 -18.219 1.00 86.56 173 GLU A N 1
ATOM 1397 C CA . GLU A 1 173 ? 22.588 7.037 -18.636 1.00 86.56 173 GLU A CA 1
ATOM 1398 C C . GLU A 1 173 ? 21.649 6.751 -19.823 1.00 86.56 173 GLU A C 1
ATOM 1400 O O . GLU A 1 173 ? 20.665 7.470 -20.014 1.00 86.56 173 GLU A O 1
ATOM 1405 N N . LYS A 1 174 ? 21.912 5.676 -20.584 1.00 92.88 174 LYS A N 1
ATOM 1406 C CA . LYS A 1 174 ? 21.195 5.304 -21.808 1.00 92.88 174 LYS A CA 1
ATOM 1407 C C . LYS A 1 174 ? 20.685 3.866 -21.744 1.00 92.88 174 LYS A C 1
ATOM 1409 O O . LYS A 1 174 ? 21.278 2.946 -22.301 1.00 92.88 174 LYS A O 1
ATOM 1414 N N . GLU A 1 175 ? 19.535 3.707 -21.108 1.00 94.12 175 GLU A N 1
ATOM 1415 C CA . GLU A 1 175 ? 18.824 2.434 -20.985 1.00 94.12 175 GLU A CA 1
ATOM 1416 C C . GLU A 1 175 ? 17.454 2.488 -21.673 1.00 94.12 175 GLU A C 1
ATOM 1418 O O . GLU A 1 175 ? 16.928 3.563 -21.982 1.00 94.12 175 GLU A O 1
ATOM 1423 N N . TYR A 1 176 ? 16.850 1.318 -21.878 1.00 94.06 176 TYR A N 1
ATOM 1424 C CA . TYR A 1 176 ? 15.474 1.193 -22.357 1.00 94.06 176 TYR A CA 1
ATOM 1425 C C . TYR A 1 176 ? 14.613 0.519 -21.294 1.00 94.06 176 TYR A C 1
ATOM 1427 O O . TYR A 1 176 ? 14.928 -0.587 -20.854 1.00 94.06 176 TYR A O 1
ATOM 1435 N N . PHE A 1 177 ? 13.514 1.163 -20.906 1.00 95.06 177 PHE A N 1
ATOM 1436 C CA . PHE A 1 177 ? 12.582 0.632 -19.913 1.00 95.06 177 PHE A CA 1
ATOM 1437 C C . PHE A 1 177 ? 11.227 0.304 -20.533 1.00 95.06 177 PHE A C 1
ATOM 1439 O O . PHE A 1 177 ? 10.678 1.072 -21.321 1.00 95.06 177 PHE A O 1
ATOM 1446 N N . VAL A 1 178 ? 10.687 -0.855 -20.170 1.00 95.50 178 VAL A N 1
ATOM 1447 C CA . VAL A 1 178 ? 9.378 -1.332 -20.615 1.00 95.50 178 VAL A CA 1
ATOM 1448 C C . VAL A 1 178 ? 8.487 -1.451 -19.384 1.00 95.50 178 VAL A C 1
ATOM 1450 O O . VAL A 1 178 ? 8.666 -2.350 -18.564 1.00 95.50 178 VAL A O 1
ATOM 1453 N N . ASP A 1 179 ? 7.545 -0.524 -19.255 1.00 95.50 179 ASP A N 1
ATOM 1454 C CA . ASP A 1 179 ? 6.623 -0.411 -18.129 1.00 95.50 179 ASP A CA 1
ATOM 1455 C C . ASP A 1 179 ? 5.290 -1.091 -18.481 1.00 95.50 179 ASP A C 1
ATOM 1457 O O . ASP A 1 179 ? 4.401 -0.496 -19.092 1.00 95.50 179 ASP A O 1
ATOM 1461 N N . CYS A 1 180 ? 5.181 -2.385 -18.166 1.00 93.38 180 CYS A N 1
ATOM 1462 C CA . CYS A 1 180 ? 4.036 -3.243 -18.501 1.00 93.38 180 CYS A CA 1
ATOM 1463 C C . CYS A 1 180 ? 2.893 -3.155 -17.472 1.00 93.38 180 CYS A C 1
ATOM 1465 O O . CYS A 1 180 ? 2.457 -4.174 -16.932 1.00 93.38 180 CYS A O 1
ATOM 1467 N N . GLY A 1 181 ? 2.420 -1.946 -17.191 1.00 92.75 181 GLY A N 1
ATOM 1468 C CA . GLY A 1 181 ? 1.383 -1.670 -16.194 1.00 92.75 181 GLY A CA 1
ATOM 1469 C C . GLY A 1 181 ? 1.565 -0.284 -15.599 1.00 92.75 181 GLY A C 1
ATOM 1470 O O . GLY A 1 181 ? 1.748 -0.141 -14.393 1.00 92.75 181 GLY A O 1
ATOM 1471 N N . ALA A 1 182 ? 1.584 0.719 -16.473 1.00 94.88 182 ALA A N 1
ATOM 1472 C CA . ALA A 1 182 ? 2.163 2.011 -16.155 1.00 94.88 182 ALA A CA 1
ATOM 1473 C C . ALA A 1 182 ? 1.354 2.850 -15.155 1.00 94.88 182 ALA A C 1
ATOM 1475 O O . ALA A 1 182 ? 1.932 3.761 -14.567 1.00 94.88 182 ALA A O 1
ATOM 1476 N N . LEU A 1 183 ? 0.060 2.559 -14.955 1.00 94.19 183 LEU A N 1
ATOM 1477 C CA . LEU A 1 183 ? -0.858 3.177 -13.988 1.00 94.19 183 LEU A CA 1
ATOM 1478 C C . LEU A 1 183 ? -0.972 4.714 -14.081 1.00 94.19 183 LEU A C 1
ATOM 1480 O O . LEU A 1 183 ? -1.987 5.249 -14.522 1.00 94.19 183 LEU A O 1
ATOM 1484 N N . ASP A 1 184 ? 0.044 5.433 -13.617 1.00 93.31 184 ASP A N 1
ATOM 1485 C CA . ASP A 1 184 ? 0.156 6.893 -13.593 1.00 93.31 184 ASP A CA 1
ATOM 1486 C C . ASP A 1 184 ? 1.556 7.413 -13.994 1.00 93.31 184 ASP A C 1
ATOM 1488 O O . ASP A 1 184 ? 1.830 8.608 -13.881 1.00 93.31 184 ASP A O 1
ATOM 1492 N N . LEU A 1 185 ? 2.413 6.535 -14.531 1.00 95.38 185 LEU A N 1
ATOM 1493 C CA . LEU A 1 185 ? 3.817 6.751 -14.905 1.00 95.38 185 LEU A CA 1
ATOM 1494 C C . LEU A 1 185 ? 4.794 6.964 -13.744 1.00 95.38 185 LEU A C 1
ATOM 1496 O O . LEU A 1 185 ? 5.942 7.321 -14.013 1.00 95.38 185 LEU A O 1
ATOM 1500 N N . GLN A 1 186 ? 4.426 6.739 -12.479 1.00 92.25 186 GLN A N 1
ATOM 1501 C CA . GLN A 1 186 ? 5.352 7.007 -11.373 1.00 92.25 186 GLN A CA 1
ATOM 1502 C C . GLN A 1 186 ? 6.666 6.207 -11.487 1.00 92.25 186 GLN A C 1
ATOM 1504 O O . GLN A 1 186 ? 7.751 6.774 -11.337 1.00 92.25 186 GLN A O 1
ATOM 1509 N N . THR A 1 187 ? 6.598 4.916 -11.826 1.00 92.94 187 THR A N 1
ATOM 1510 C CA . THR A 1 187 ? 7.790 4.075 -12.033 1.00 92.94 187 THR A CA 1
ATOM 1511 C C . THR A 1 187 ? 8.603 4.524 -13.247 1.00 92.94 187 THR A C 1
ATOM 1513 O O . THR A 1 187 ? 9.820 4.689 -13.150 1.00 92.94 187 THR A O 1
ATOM 1516 N N . THR A 1 188 ? 7.939 4.800 -14.370 1.00 94.88 188 THR A N 1
ATOM 1517 C CA . THR A 1 188 ? 8.575 5.378 -15.561 1.00 94.88 188 THR A CA 1
ATOM 1518 C C . THR A 1 188 ? 9.305 6.691 -15.247 1.00 94.88 188 THR A C 1
ATOM 1520 O O . THR A 1 188 ? 10.424 6.899 -15.711 1.00 94.88 188 THR A O 1
ATOM 1523 N N . MET A 1 189 ? 8.720 7.572 -14.434 1.00 92.62 189 MET A N 1
ATOM 1524 C CA . MET A 1 189 ? 9.360 8.824 -14.022 1.00 92.62 189 MET A CA 1
ATOM 1525 C C . MET A 1 189 ? 10.599 8.578 -13.159 1.00 92.62 189 MET A C 1
ATOM 1527 O O . MET A 1 189 ? 11.622 9.229 -13.368 1.00 92.62 189 MET A O 1
ATOM 1531 N N . ASN A 1 190 ? 10.543 7.617 -12.231 1.00 90.75 190 ASN A N 1
ATOM 1532 C CA . ASN A 1 190 ? 11.708 7.231 -11.430 1.00 90.75 190 ASN A CA 1
ATOM 1533 C C . ASN A 1 190 ? 12.864 6.759 -12.328 1.00 90.75 190 ASN A C 1
ATOM 1535 O O . ASN A 1 190 ? 14.009 7.155 -12.107 1.00 90.75 190 ASN A O 1
ATOM 1539 N N . PHE A 1 191 ? 12.561 5.988 -13.377 1.00 93.31 191 PHE A N 1
ATOM 1540 C CA . PHE A 1 191 ? 13.546 5.568 -14.374 1.00 93.31 191 PHE A CA 1
ATOM 1541 C C . PHE A 1 191 ? 14.137 6.749 -15.157 1.00 93.31 191 PHE A C 1
ATOM 1543 O O . PHE A 1 191 ? 15.357 6.883 -15.230 1.00 93.31 191 PHE A O 1
ATOM 1550 N N . LEU A 1 192 ? 13.296 7.626 -15.714 1.00 91.62 192 LEU A N 1
ATOM 1551 C CA . LEU A 1 192 ? 13.742 8.750 -16.551 1.00 91.62 192 LEU A CA 1
ATOM 1552 C C . LEU A 1 192 ? 14.541 9.804 -15.769 1.00 91.62 192 LEU A C 1
ATOM 1554 O O . LEU A 1 192 ? 15.398 10.473 -16.341 1.00 91.62 192 LEU A O 1
ATOM 1558 N N . ASN A 1 193 ? 14.311 9.921 -14.458 1.00 87.88 193 ASN A N 1
ATOM 1559 C CA . ASN A 1 193 ? 15.132 10.751 -13.572 1.00 87.88 193 ASN A CA 1
ATOM 1560 C C . ASN A 1 193 ? 16.564 10.216 -13.409 1.00 87.88 193 ASN A C 1
ATOM 1562 O O . ASN A 1 193 ? 17.464 10.976 -13.056 1.00 87.88 193 ASN A O 1
ATOM 1566 N N . VAL A 1 194 ? 16.773 8.917 -13.631 1.00 86.19 194 VAL A N 1
ATOM 1567 C CA . VAL A 1 194 ? 18.086 8.267 -13.568 1.00 86.19 194 VAL A CA 1
ATOM 1568 C C . VAL A 1 194 ? 18.739 8.186 -14.947 1.00 86.19 194 VAL A C 1
ATOM 1570 O O . VAL A 1 194 ? 19.915 8.508 -15.080 1.00 86.19 194 VAL A O 1
ATOM 1573 N N . CYS A 1 195 ? 17.994 7.734 -15.956 1.00 89.69 195 CYS A N 1
ATOM 1574 C CA . CYS A 1 195 ? 18.492 7.461 -17.304 1.00 89.69 195 CYS A CA 1
ATOM 1575 C C . CYS A 1 195 ? 18.063 8.592 -18.246 1.00 89.69 195 CYS A C 1
ATOM 1577 O O . CYS A 1 195 ? 17.125 8.439 -19.029 1.00 89.69 195 CYS A O 1
ATOM 1579 N N . CYS A 1 196 ? 18.712 9.753 -18.137 1.00 83.88 196 CYS A N 1
ATOM 1580 C CA . CYS A 1 196 ? 18.300 10.970 -18.844 1.00 83.88 196 CYS A CA 1
ATOM 1581 C C . CYS A 1 196 ? 18.398 10.873 -20.379 1.00 83.88 196 CYS A C 1
ATOM 1583 O O . CYS A 1 196 ? 17.651 11.562 -21.074 1.00 83.88 196 CYS A O 1
ATOM 1585 N N . GLU A 1 197 ? 19.263 10.003 -20.909 1.00 88.12 197 GLU A N 1
ATOM 1586 C CA . GLU A 1 197 ? 19.377 9.706 -22.345 1.00 88.12 197 GLU A CA 1
ATOM 1587 C C . GLU A 1 197 ? 18.602 8.441 -22.756 1.00 88.12 197 GLU A C 1
ATOM 1589 O O . GLU A 1 197 ? 18.626 8.029 -23.920 1.00 88.12 197 GLU A O 1
ATOM 1594 N N . GLY A 1 198 ? 17.929 7.800 -21.798 1.00 90.44 198 GLY A N 1
ATOM 1595 C CA . GLY A 1 198 ? 17.151 6.589 -22.004 1.00 90.44 198 GLY A CA 1
ATOM 1596 C C . GLY A 1 198 ? 15.796 6.840 -22.660 1.00 90.44 198 GLY A C 1
ATOM 1597 O O . GLY A 1 198 ? 15.332 7.977 -22.788 1.00 90.44 198 GLY A O 1
ATOM 1598 N N . LYS A 1 199 ? 15.141 5.746 -23.056 1.00 95.25 199 LYS A N 1
ATOM 1599 C CA . LYS A 1 199 ? 13.767 5.745 -23.574 1.00 95.25 199 LYS A CA 1
ATOM 1600 C C . LYS A 1 199 ? 12.887 4.800 -22.763 1.00 95.25 199 LYS A C 1
ATOM 1602 O O . LYS A 1 199 ? 13.341 3.745 -22.323 1.00 95.25 199 LYS A O 1
ATOM 1607 N N . SER A 1 200 ? 11.614 5.149 -22.636 1.00 95.88 200 SER A N 1
ATOM 1608 C CA . SER A 1 200 ? 10.620 4.320 -21.956 1.00 95.88 200 SER A CA 1
ATOM 1609 C C . SER A 1 200 ? 9.438 3.998 -22.862 1.00 95.88 200 SER A C 1
ATOM 1611 O O . SER A 1 200 ? 8.983 4.848 -23.629 1.00 95.88 200 SER A O 1
ATOM 1613 N N . TYR A 1 201 ? 8.908 2.787 -22.718 1.00 95.25 201 TYR A N 1
ATOM 1614 C CA . TYR A 1 201 ? 7.676 2.320 -23.346 1.00 95.25 201 TYR A CA 1
ATOM 1615 C C . TYR A 1 201 ? 6.696 1.925 -22.248 1.00 95.25 201 TYR A C 1
ATOM 1617 O O . TYR A 1 201 ? 6.898 0.920 -21.571 1.00 95.25 201 TYR A O 1
ATOM 1625 N N . ALA A 1 202 ? 5.658 2.729 -22.057 1.00 96.19 202 ALA A N 1
ATOM 1626 C CA . ALA A 1 202 ? 4.661 2.541 -21.018 1.00 96.19 202 ALA A CA 1
ATOM 1627 C C . ALA A 1 202 ? 3.364 1.987 -21.597 1.00 96.19 202 ALA A C 1
ATOM 1629 O O . ALA A 1 202 ? 2.737 2.612 -22.452 1.00 96.19 202 ALA A O 1
ATOM 1630 N N . PHE A 1 203 ? 2.954 0.829 -21.097 1.00 95.06 203 PHE A N 1
ATOM 1631 C CA . PHE A 1 203 ? 1.750 0.123 -21.498 1.00 95.06 203 PHE A CA 1
ATOM 1632 C C . PHE A 1 203 ? 0.726 0.187 -20.371 1.00 95.06 203 PHE A C 1
ATOM 1634 O O . PHE A 1 203 ? 1.026 -0.180 -19.236 1.00 95.06 203 PHE A O 1
ATOM 1641 N N . GLU A 1 204 ? -0.493 0.616 -20.686 1.00 95.69 204 GLU A N 1
ATOM 1642 C CA . GLU A 1 204 ? -1.589 0.658 -19.717 1.00 95.69 204 GLU A CA 1
ATOM 1643 C C . GLU A 1 204 ? -2.898 0.200 -20.382 1.00 95.69 204 GLU A C 1
ATOM 1645 O O . GLU A 1 204 ? -3.333 0.812 -21.363 1.00 95.69 204 GLU A O 1
ATOM 1650 N N . PRO A 1 205 ? -3.511 -0.903 -19.915 1.00 93.38 205 PRO A N 1
ATOM 1651 C CA . PRO A 1 205 ? -4.754 -1.404 -20.493 1.00 93.38 205 PRO A CA 1
ATOM 1652 C C . PRO A 1 205 ? -6.011 -0.660 -20.018 1.00 93.38 205 PRO A C 1
ATOM 1654 O O . PRO A 1 205 ? -7.005 -0.672 -20.746 1.00 93.38 205 PRO A O 1
ATOM 1657 N N . ASP A 1 206 ? -6.014 -0.057 -18.822 1.00 93.88 206 ASP A N 1
ATOM 1658 C CA . ASP A 1 206 ? -7.170 0.685 -18.313 1.00 93.88 206 ASP A CA 1
ATOM 1659 C C . ASP A 1 206 ? -7.226 2.097 -18.908 1.00 93.88 206 ASP A C 1
ATOM 1661 O O . ASP A 1 206 ? -6.271 2.870 -18.843 1.00 93.88 206 ASP A O 1
ATOM 1665 N N . VAL A 1 207 ? -8.384 2.466 -19.458 1.00 93.88 207 VAL A N 1
ATOM 1666 C CA . VAL A 1 207 ? -8.549 3.747 -20.157 1.00 93.88 207 VAL A CA 1
ATOM 1667 C C . VAL A 1 207 ? -8.372 4.953 -19.230 1.00 93.88 207 VAL A C 1
ATOM 1669 O O . VAL A 1 207 ? -7.779 5.951 -19.631 1.00 93.88 207 VAL A O 1
ATOM 1672 N N . SER A 1 208 ? -8.848 4.868 -17.986 1.00 93.56 208 SER A N 1
ATOM 1673 C CA . SER A 1 208 ? -8.765 5.969 -17.023 1.00 93.56 208 SER A CA 1
ATOM 1674 C C . SER A 1 208 ? -7.319 6.175 -16.568 1.00 93.56 208 SER A C 1
ATOM 1676 O O . SER A 1 208 ? -6.852 7.309 -16.467 1.00 93.56 208 SER A O 1
ATOM 1678 N N . ASN A 1 209 ? -6.583 5.091 -16.333 1.00 95.00 209 ASN A N 1
ATOM 1679 C CA . ASN A 1 209 ? -5.159 5.140 -16.012 1.00 95.00 209 ASN A CA 1
ATOM 1680 C C . ASN A 1 209 ? -4.322 5.618 -17.202 1.00 95.00 209 ASN A C 1
ATOM 1682 O O . ASN A 1 209 ? -3.501 6.520 -17.052 1.00 95.00 209 ASN A O 1
ATOM 1686 N N . PHE A 1 210 ? -4.608 5.138 -18.412 1.00 95.50 210 PHE A N 1
ATOM 1687 C CA . PHE A 1 210 ? -3.939 5.612 -19.621 1.00 95.50 210 PHE A CA 1
ATOM 1688 C C . PHE A 1 210 ? -4.123 7.122 -19.833 1.00 95.50 210 PHE A C 1
ATOM 1690 O O . PHE A 1 210 ? -3.169 7.829 -20.161 1.00 95.50 210 PHE A O 1
ATOM 1697 N N . GLU A 1 211 ? -5.320 7.660 -19.580 1.00 95.62 211 GLU A N 1
ATOM 1698 C CA . GLU A 1 211 ? -5.546 9.109 -19.602 1.00 95.62 211 GLU A CA 1
ATOM 1699 C C . GLU A 1 211 ? -4.688 9.855 -18.569 1.00 95.62 211 GLU A C 1
ATOM 1701 O O . GLU A 1 211 ? -4.197 10.948 -18.864 1.00 95.62 211 GLU A O 1
ATOM 1706 N N . LYS A 1 212 ? -4.463 9.287 -17.374 1.00 96.19 212 LYS A N 1
ATOM 1707 C CA . LYS A 1 212 ? -3.523 9.860 -16.393 1.00 96.19 212 LYS A CA 1
ATOM 1708 C C . LYS A 1 212 ? -2.099 9.855 -16.943 1.00 96.19 212 LYS A C 1
ATOM 1710 O O . LYS A 1 212 ? -1.435 10.890 -16.867 1.00 96.19 212 LYS A O 1
ATOM 1715 N N . CYS A 1 213 ? -1.655 8.751 -17.548 1.00 96.50 213 CYS A N 1
ATOM 1716 C CA . CYS A 1 213 ? -0.344 8.661 -18.191 1.00 96.50 213 CYS A CA 1
ATOM 1717 C C . CYS A 1 213 ? -0.172 9.742 -19.269 1.00 96.50 213 CYS A C 1
ATOM 1719 O O . CYS A 1 213 ? 0.841 10.439 -19.287 1.00 96.50 213 CYS A O 1
ATOM 1721 N N . MET A 1 214 ? -1.177 9.949 -20.125 1.00 96.06 214 MET A N 1
ATOM 1722 C CA . MET A 1 214 ? -1.138 10.988 -21.161 1.00 96.06 214 MET A CA 1
ATOM 1723 C C . MET A 1 214 ? -1.026 12.396 -20.564 1.00 96.06 214 MET A C 1
ATOM 1725 O O . MET A 1 214 ? -0.154 13.165 -20.971 1.00 96.06 214 MET A O 1
ATOM 1729 N N . ARG A 1 215 ? -1.825 12.715 -19.535 1.00 96.69 215 ARG A N 1
ATOM 1730 C CA . ARG A 1 215 ? -1.740 14.009 -18.828 1.00 96.69 215 ARG A CA 1
ATOM 1731 C C . ARG A 1 215 ? -0.362 14.228 -18.204 1.00 96.69 215 ARG A C 1
ATOM 1733 O O . ARG A 1 215 ? 0.170 15.334 -18.265 1.00 96.69 215 ARG A O 1
ATOM 1740 N N . MET A 1 216 ? 0.223 13.192 -17.606 1.00 96.00 216 MET A N 1
ATOM 1741 C CA . MET A 1 216 ? 1.562 13.247 -17.014 1.00 96.00 216 MET A CA 1
ATOM 1742 C C . MET A 1 216 ? 2.639 13.459 -18.086 1.00 96.00 216 MET A C 1
ATOM 1744 O O . MET A 1 216 ? 3.474 14.355 -17.944 1.00 96.00 216 MET A O 1
ATOM 1748 N N . LYS A 1 217 ? 2.578 12.717 -19.199 1.00 95.62 217 LYS A N 1
ATOM 1749 C CA . LYS A 1 217 ? 3.482 12.880 -20.346 1.00 95.62 217 LYS A CA 1
ATOM 1750 C C . LYS A 1 217 ? 3.467 14.305 -20.897 1.00 95.62 217 LYS A C 1
ATOM 1752 O O . LYS A 1 217 ? 4.533 14.883 -21.105 1.00 95.62 217 LYS A O 1
ATOM 1757 N N . GLU A 1 218 ? 2.283 14.884 -21.092 1.00 96.31 218 GLU A N 1
ATOM 1758 C CA . GLU A 1 218 ? 2.121 16.266 -21.559 1.00 96.31 218 GLU A CA 1
ATOM 1759 C C . GLU A 1 218 ? 2.645 17.281 -20.537 1.00 96.31 218 GLU A C 1
ATOM 1761 O O . GLU A 1 218 ? 3.440 18.159 -20.881 1.00 96.31 218 GLU A O 1
ATOM 1766 N N . LYS A 1 219 ? 2.252 17.132 -19.264 1.00 96.31 219 LYS A N 1
ATOM 1767 C CA . LYS A 1 219 ? 2.643 18.025 -18.165 1.00 96.31 219 LYS A CA 1
ATOM 1768 C C . LYS A 1 219 ? 4.162 18.134 -18.017 1.00 96.31 219 LYS A C 1
ATOM 1770 O O . LYS A 1 219 ? 4.668 19.233 -17.798 1.00 96.31 219 LYS A O 1
ATOM 1775 N N . TYR A 1 220 ? 4.875 17.014 -18.134 1.00 94.94 220 TYR A N 1
ATOM 1776 C CA . TYR A 1 220 ? 6.329 16.951 -17.957 1.00 94.94 220 TYR A CA 1
ATOM 1777 C C . TYR A 1 220 ? 7.119 16.944 -19.274 1.00 94.94 220 TYR A C 1
ATOM 1779 O O . TYR A 1 220 ? 8.345 16.896 -19.234 1.00 94.94 220 TYR A O 1
ATOM 1787 N N . LYS A 1 221 ? 6.447 17.045 -20.431 1.00 94.75 221 LYS A N 1
ATOM 1788 C CA . LYS A 1 221 ? 7.065 17.055 -21.772 1.00 94.75 221 LYS A CA 1
ATOM 1789 C C . LYS A 1 221 ? 8.023 15.875 -21.995 1.00 94.75 221 LYS A C 1
ATOM 1791 O O . LYS A 1 221 ? 9.162 16.053 -22.428 1.00 94.75 221 LYS A O 1
ATOM 1796 N N . LEU A 1 222 ? 7.558 14.666 -21.682 1.00 93.06 222 LEU A N 1
ATOM 1797 C CA . LEU A 1 222 ? 8.362 13.440 -21.749 1.00 93.06 222 LEU A CA 1
ATOM 1798 C C . LEU A 1 222 ? 8.503 12.958 -23.201 1.00 93.06 222 LEU A C 1
ATOM 1800 O O . LEU A 1 222 ? 7.775 12.078 -23.661 1.00 93.06 222 LEU A O 1
ATOM 1804 N N . ASN A 1 223 ? 9.432 13.564 -23.941 1.00 91.62 223 ASN A N 1
ATOM 1805 C CA . ASN A 1 223 ? 9.666 13.261 -25.359 1.00 91.62 223 ASN A CA 1
ATOM 1806 C C . ASN A 1 223 ? 10.291 11.875 -25.581 1.00 91.62 223 ASN A C 1
ATOM 1808 O O . ASN A 1 223 ? 10.103 11.272 -26.631 1.00 91.62 223 ASN A O 1
ATOM 1812 N N . ASN A 1 224 ? 11.008 11.361 -24.585 1.00 92.69 224 ASN A N 1
ATOM 1813 C CA . ASN A 1 224 ? 11.617 10.033 -24.572 1.00 92.69 224 ASN A CA 1
ATOM 1814 C C . ASN A 1 224 ? 10.702 8.952 -23.972 1.00 92.69 224 ASN A C 1
ATOM 1816 O O . ASN A 1 224 ? 11.159 7.850 -23.670 1.00 92.69 224 ASN A O 1
ATOM 1820 N N . LEU A 1 225 ? 9.403 9.238 -23.842 1.00 95.44 225 LEU A N 1
ATOM 1821 C CA . LEU A 1 225 ? 8.385 8.281 -23.425 1.00 95.44 225 LEU A CA 1
ATOM 1822 C C . LEU A 1 225 ? 7.383 8.002 -24.549 1.00 95.44 225 LEU A C 1
ATOM 1824 O O . LEU A 1 225 ? 6.692 8.905 -25.029 1.00 95.44 225 LEU A O 1
ATOM 1828 N N . MET A 1 226 ? 7.204 6.730 -24.884 1.00 94.19 226 MET A N 1
ATOM 1829 C CA . MET A 1 226 ? 6.074 6.241 -25.663 1.00 94.19 226 MET A CA 1
ATOM 1830 C C . MET A 1 226 ? 5.020 5.665 -24.720 1.00 94.19 226 MET A C 1
ATOM 1832 O O . MET A 1 226 ? 5.337 4.866 -23.847 1.00 94.19 226 MET A O 1
ATOM 1836 N N . THR A 1 227 ? 3.767 6.068 -24.896 1.00 92.56 227 THR A N 1
ATOM 1837 C CA . THR A 1 227 ? 2.619 5.559 -24.137 1.00 92.56 227 THR A CA 1
ATOM 1838 C C . THR A 1 227 ? 1.726 4.769 -25.082 1.00 92.56 227 THR A C 1
ATOM 1840 O O . THR A 1 227 ? 1.407 5.256 -26.165 1.00 92.56 227 THR A O 1
ATOM 1843 N N . VAL A 1 228 ? 1.337 3.562 -24.681 1.00 91.31 228 VAL A N 1
ATOM 1844 C CA . VAL A 1 228 ? 0.562 2.618 -25.493 1.00 91.31 228 VAL A CA 1
ATOM 1845 C C . VAL A 1 228 ? -0.649 2.143 -24.706 1.00 91.31 228 VAL A C 1
ATOM 1847 O O . VAL A 1 228 ? -0.518 1.635 -23.589 1.00 91.31 228 VAL A O 1
ATOM 1850 N N . HIS A 1 229 ? -1.831 2.266 -25.304 1.00 90.69 229 HIS A N 1
ATOM 1851 C CA . HIS A 1 229 ? -3.048 1.698 -24.748 1.00 90.69 229 HIS A CA 1
ATOM 1852 C C . HIS A 1 229 ? -3.262 0.298 -25.330 1.00 90.69 229 HIS A C 1
ATOM 1854 O O . HIS A 1 229 ? -3.756 0.140 -26.451 1.00 90.69 229 HIS A O 1
ATOM 1860 N N . LEU A 1 230 ? -2.942 -0.733 -24.541 1.00 80.25 230 LEU A N 1
ATOM 1861 C CA . LEU A 1 230 ? -2.899 -2.141 -24.978 1.00 80.25 230 LEU A CA 1
ATOM 1862 C C . LEU A 1 230 ? -4.193 -2.655 -25.632 1.00 80.25 230 LEU A C 1
ATOM 1864 O O . LEU A 1 230 ? -4.154 -3.593 -26.420 1.00 80.25 230 LEU A O 1
ATOM 1868 N N . MET A 1 231 ? -5.339 -2.051 -25.314 1.00 74.56 231 MET A N 1
ATOM 1869 C CA . MET A 1 231 ? -6.650 -2.478 -25.817 1.00 74.56 231 MET A CA 1
ATOM 1870 C C . MET A 1 231 ? -7.160 -1.648 -27.012 1.00 74.56 231 MET A C 1
ATOM 1872 O O . MET A 1 231 ? -8.261 -1.897 -27.497 1.00 74.56 231 MET A O 1
ATOM 1876 N N . ARG A 1 232 ? -6.409 -0.635 -27.472 1.00 68.00 232 ARG A N 1
ATOM 1877 C CA . ARG A 1 232 ? -6.786 0.234 -28.612 1.00 68.00 232 ARG A CA 1
ATOM 1878 C C . ARG A 1 232 ? -5.736 0.221 -29.718 1.00 68.00 232 ARG A C 1
ATOM 1880 O O . ARG A 1 232 ? -6.101 0.216 -30.890 1.00 68.00 232 ARG A O 1
ATOM 1887 N N . ASP A 1 233 ? -4.465 0.132 -29.349 1.00 63.53 233 ASP A N 1
ATOM 1888 C CA . ASP A 1 233 ? -3.344 0.118 -30.284 1.00 63.53 233 ASP A CA 1
ATOM 1889 C C . ASP A 1 233 ? -3.061 -1.328 -30.733 1.00 63.53 233 ASP A C 1
ATOM 1891 O O . ASP A 1 233 ? -2.080 -1.952 -30.339 1.00 63.53 233 ASP A O 1
ATOM 1895 N N . ILE A 1 234 ? -3.985 -1.895 -31.521 1.00 56.56 234 ILE A N 1
ATOM 1896 C CA . ILE A 1 234 ? -3.944 -3.299 -31.983 1.00 56.56 234 ILE A CA 1
ATOM 1897 C C . ILE A 1 234 ? -2.739 -3.573 -32.905 1.00 56.56 234 ILE A C 1
ATOM 1899 O O . ILE A 1 234 ? -2.268 -4.708 -32.977 1.00 56.56 234 ILE A O 1
ATOM 1903 N N . ASP A 1 235 ? -2.207 -2.545 -33.572 1.00 62.31 235 ASP A N 1
ATOM 1904 C CA . ASP A 1 235 ? -0.996 -2.638 -34.391 1.00 62.31 235 ASP A CA 1
ATOM 1905 C C . ASP A 1 235 ? 0.195 -1.965 -33.696 1.00 62.31 235 ASP A C 1
ATOM 1907 O O . ASP A 1 235 ? 0.583 -0.831 -33.991 1.00 62.31 235 ASP A O 1
ATOM 1911 N N . LEU A 1 236 ? 0.786 -2.708 -32.762 1.00 59.59 236 LEU A N 1
ATOM 1912 C CA . LEU A 1 236 ? 1.996 -2.320 -32.043 1.00 59.59 236 LEU A CA 1
ATOM 1913 C C . LEU A 1 236 ? 3.162 -1.981 -32.992 1.00 59.59 236 LEU A C 1
ATOM 1915 O O . LEU A 1 236 ? 3.934 -1.070 -32.700 1.00 59.59 236 LEU A O 1
ATOM 1919 N N . PHE A 1 237 ? 3.278 -2.650 -34.146 1.00 57.78 237 PHE A N 1
ATOM 1920 C CA . PHE A 1 237 ? 4.374 -2.415 -35.095 1.00 57.78 237 PHE A CA 1
ATOM 1921 C C . PHE A 1 237 ? 4.306 -1.016 -35.715 1.00 57.78 237 PHE A C 1
ATOM 1923 O O . PHE A 1 237 ? 5.334 -0.349 -35.838 1.00 57.78 237 PHE A O 1
ATOM 1930 N N . SER A 1 238 ? 3.102 -0.540 -36.041 1.00 58.53 238 SER A N 1
ATOM 1931 C CA . SER A 1 238 ? 2.895 0.827 -36.536 1.00 58.53 238 SER A CA 1
ATOM 1932 C C . SER A 1 238 ? 3.195 1.898 -35.477 1.00 58.53 238 SER A C 1
ATOM 1934 O O . SER A 1 238 ? 3.699 2.975 -35.804 1.00 58.53 238 SER A O 1
ATOM 1936 N N . ALA A 1 239 ? 2.941 1.591 -34.202 1.00 56.31 239 ALA A N 1
ATOM 1937 C CA . ALA A 1 239 ? 3.167 2.511 -33.098 1.00 56.31 239 ALA A CA 1
ATOM 1938 C C . ALA A 1 239 ? 4.671 2.705 -32.823 1.00 56.31 239 ALA A C 1
ATOM 1940 O O . ALA A 1 239 ? 5.113 3.833 -32.600 1.00 56.31 239 ALA A O 1
ATOM 1941 N N . PHE A 1 240 ? 5.471 1.632 -32.888 1.00 59.12 240 PHE A N 1
ATOM 1942 C CA . PHE A 1 240 ? 6.920 1.704 -32.649 1.00 59.12 240 PHE A CA 1
ATOM 1943 C C . PHE A 1 240 ? 7.705 2.353 -33.797 1.00 59.12 240 PHE A C 1
ATOM 1945 O O . PHE A 1 240 ? 8.743 2.960 -33.546 1.00 59.12 240 PHE A O 1
ATOM 1952 N N . ALA A 1 241 ? 7.208 2.285 -35.038 1.00 56.75 241 ALA A N 1
ATOM 1953 C CA . ALA A 1 241 ? 7.908 2.798 -36.222 1.00 56.75 241 ALA A CA 1
ATOM 1954 C C . ALA A 1 241 ? 8.145 4.324 -36.217 1.00 56.75 241 ALA A C 1
ATOM 1956 O O . ALA A 1 241 ? 8.983 4.814 -36.967 1.00 56.75 241 ALA A O 1
ATOM 1957 N N . ASN A 1 242 ? 7.429 5.077 -35.373 1.00 53.66 242 ASN A N 1
ATOM 1958 C CA . ASN A 1 242 ? 7.543 6.537 -35.270 1.00 53.66 242 ASN A CA 1
ATOM 1959 C C . ASN A 1 242 ? 8.319 7.013 -34.026 1.00 53.66 242 ASN A C 1
ATOM 1961 O O . ASN A 1 242 ? 8.331 8.212 -33.749 1.00 53.66 242 ASN A O 1
ATOM 1965 N N . PHE A 1 243 ? 8.914 6.099 -33.247 1.00 61.22 243 PHE A N 1
ATOM 1966 C CA . PHE A 1 243 ? 9.544 6.407 -31.953 1.00 61.22 243 PHE A CA 1
ATOM 1967 C C . PHE A 1 243 ? 11.081 6.229 -31.932 1.00 61.22 243 PHE A C 1
ATOM 1969 O O . PHE A 1 243 ? 11.708 6.194 -30.865 1.00 61.22 243 PHE A O 1
ATOM 1976 N N . GLU A 1 244 ? 11.708 6.134 -33.107 1.00 49.59 244 GLU A N 1
ATOM 1977 C CA . GLU A 1 244 ? 13.173 6.093 -33.272 1.00 49.59 244 GLU A CA 1
ATOM 1978 C C . GLU A 1 244 ? 13.848 7.460 -33.103 1.00 49.59 244 GLU A C 1
ATOM 1980 O O . GLU A 1 244 ? 13.354 8.469 -33.646 1.00 49.59 244 GLU A O 1
#

Radius of gyration: 21.67 Å; Cα contacts (8 Å, |Δi|>4): 323; chains: 1; bounding box: 47×51×63 Å

Secondary structure (DSSP, 8-state):
-HHHHHHHHHH--SHHHHHHHHHHHHHHHH--THHHHHHHHHH---BGGG--HHHHHHHHHSS-TTPEEEEE--SHHHHHHHHHHHHTTPPP-EEE-S-GGGTTTSSS-EE-HHHHHHHHTTS-EEEEE--STTHHHHHHHHHHTT--GGGEE---B-GGGTT--TTT----SS-EEEEET-TTSHHHHHHHHH-TT-EEEEE--SHHHHHHHHHHHHHHT-TTEEEE-TTT---HHHHHTT--

Sequence (244 aa):
MIKDLERVYRCLCDLESKEIFLNRLNYNITGDFKYISNIVDKYVQKISNNFSWEKLISRMKNIPNETKIVIYGAGGEGDALYWILKSSGITVDVFCDRNTSLDGSKTIPVISPNKLFDDYKSNKIVIAIGTEMYFDEIYKFLIENGIKKEDIYGGAADTTQQYFDRQLLSLTEKEYFVDCGALDLQTTMNFLNVCCEGKSYAFEPDVSNFEKCMRMKEKYKLNNLMTVHLMRDIDLFSAFANFE

Foldseek 3Di:
DVVVLVVVLVPDDDPLVNLLSVLVVCCVVPVQCVSVQVNCVPPQPDWPPPAHPCVVQVCQVPDPPQEAEEEEDPDPLSLVVCSNNVSSVGDHAEYEYCPLVCAPVDPHGYHYPVCVCVVDVPTHYAYEYSDQVCQVVVLVVCVVSPHDNVRYHDTHRPCLCPVPPVVVDDDDLEEEEEAQACQQVPVVVSVCVRNVNYAYEHEHQDPVSLVNNVVVCVVVVPLRYHYDHPVPCVPPVVSVVPND

Mean predicted aligned error: 7.23 Å

InterPro domains:
  IPR029063 S-adenosyl-L-methionine-dependent methyltransferase superfamily [G3DSA:3.40.50.150] (158-233)
  IPR029063 S-adenosyl-L-methionine-dependent methyltransferase superfamily [SSF53335] (56-229)
  IPR041561 PglD, N-terminal [PF17836] (68-131)